Protein AF-A0A9W6GQL6-F1 (afdb_monomer_lite)

pLDDT: mean 82.44, std 15.99, range [32.12, 97.62]

Foldseek 3Di:
DEPPFPQFPFGKDKDKDKDWWDDQDFKDKDKAQADDDPVQKFFQVVVCQDQLLVCQVVVARWHWADDDPFKIFTAHPPPRDGQEIEGTDDSVPQWDWDAFPVRGTIIIMGGSVRSVVVPDDGMYMTMMMGICDDPSRCSQKDKDQDPDDDPDRQFKIKIKGKDKDLPPVPDDPSCVVCCVVDDDDQAQKDKDKYKAALLWAWPDKPDDFPDKDWDDQVSCCSSCVVRRPDTRPRMMMTMHMDGHDPHGDNMDMIITMIMHTDDDVVVVVVVVVLVVVLVVLVVVVVVVVVVCVVDVPVDPVVPPPCVVVVSVVVNCVSVVVVVVVVVVVVVCVVVVPVVVVPD

Sequence (343 aa):
MWRDLPGARDDALDVGFRIKERHAIEKLNLFVPARITFNDIEDLSGHLKNDRTLSAVFNETLEVDDFDDNVFAAVNTYNKKVAFHVISIVKTTDICFKYLDDGEGTIIQFRKSLFEKMKHVGDYYIRFRIVLAGPLKDLFVTSFSQEDKFFVSAFYTTDIIEFRLNERRSFPTSLLKSAGQMKWLDLSSVYFILIRDFKAELIRAHTDFHKMRRLENNLWSDYVSSLSKDPPAQMMLYHWRVKKTSERIDDFIALASFRTIKHSLLDYVLGIFLLGMAGNAAEAFLASLITMIADPQATDLKNVGPDWSHLIALFVCIFGATVIFFRSALKKFYWGTVNRDSH

Structure (mmCIF, N/CA/C/O backbone):
data_AF-A0A9W6GQL6-F1
#
_entry.id   AF-A0A9W6GQL6-F1
#
loop_
_atom_site.group_PDB
_atom_site.id
_atom_site.type_symbol
_atom_site.label_atom_id
_atom_site.label_alt_id
_atom_site.label_comp_id
_atom_site.label_asym_id
_atom_site.label_entity_id
_atom_site.label_seq_id
_atom_site.pdbx_PDB_ins_code
_atom_site.Cartn_x
_atom_site.Cartn_y
_atom_site.Cartn_z
_atom_site.occupancy
_atom_site.B_iso_or_equiv
_atom_site.auth_seq_id
_atom_site.auth_comp_id
_atom_site.auth_asym_id
_atom_site.auth_atom_id
_atom_site.pdbx_PDB_model_num
ATOM 1 N N . MET A 1 1 ? 1.954 -1.094 -0.074 1.00 95.00 1 MET A N 1
ATOM 2 C CA . MET A 1 1 ? 1.920 -0.937 -1.536 1.00 95.00 1 MET A CA 1
ATOM 3 C C . MET A 1 1 ? 2.613 -2.131 -2.162 1.00 95.00 1 MET A C 1
ATOM 5 O O . MET A 1 1 ? 3.740 -2.427 -1.785 1.00 95.00 1 MET A O 1
ATOM 9 N N . TRP A 1 2 ? 1.918 -2.818 -3.057 1.00 95.69 2 TRP A N 1
ATOM 10 C CA . TRP A 1 2 ? 2.428 -3.893 -3.898 1.00 95.69 2 TRP A CA 1
ATOM 11 C C . TRP A 1 2 ? 2.750 -3.311 -5.260 1.00 95.69 2 TRP A C 1
ATOM 13 O O . TRP A 1 2 ? 1.904 -2.620 -5.828 1.00 95.69 2 TRP A O 1
ATOM 23 N N . ARG A 1 3 ? 3.961 -3.570 -5.747 1.00 93.81 3 ARG A N 1
ATOM 24 C CA . ARG A 1 3 ? 4.414 -3.073 -7.034 1.00 93.81 3 ARG A CA 1
ATOM 25 C C . ARG A 1 3 ? 5.198 -4.125 -7.795 1.00 93.81 3 ARG A C 1
ATOM 27 O O . ARG A 1 3 ? 5.975 -4.854 -7.180 1.00 93.81 3 ARG A O 1
ATOM 34 N N . ASP A 1 4 ? 5.027 -4.154 -9.113 1.00 91.62 4 ASP A N 1
ATOM 35 C CA . ASP A 1 4 ? 5.767 -5.045 -10.014 1.00 91.62 4 ASP A CA 1
ATOM 36 C C . ASP A 1 4 ? 5.532 -6.535 -9.670 1.00 91.62 4 ASP A C 1
ATOM 38 O O . ASP A 1 4 ? 6.425 -7.371 -9.800 1.00 91.62 4 ASP A O 1
ATOM 42 N N . LEU A 1 5 ? 4.334 -6.874 -9.173 1.00 92.31 5 LEU A N 1
ATOM 43 C CA . LEU A 1 5 ? 3.991 -8.248 -8.808 1.00 92.31 5 LEU A CA 1
ATOM 44 C C . LEU A 1 5 ? 3.995 -9.134 -10.075 1.00 92.31 5 LEU A C 1
ATOM 46 O O . LEU A 1 5 ? 3.327 -8.779 -11.050 1.00 92.31 5 LEU A O 1
ATOM 50 N N . PRO A 1 6 ? 4.708 -10.281 -10.093 1.00 88.56 6 PRO A N 1
ATOM 51 C CA . PRO A 1 6 ? 4.760 -11.152 -11.267 1.00 88.56 6 PRO A CA 1
ATOM 52 C C . PRO A 1 6 ? 3.358 -11.549 -11.717 1.00 88.56 6 PRO A C 1
ATOM 54 O O . PRO A 1 6 ? 2.529 -11.864 -10.870 1.00 88.56 6 PRO A O 1
ATOM 57 N N . GLY A 1 7 ? 3.075 -11.490 -13.020 1.00 86.31 7 GLY A N 1
ATOM 58 C CA . GLY A 1 7 ? 1.769 -11.852 -13.589 1.00 86.31 7 GLY A CA 1
ATOM 59 C C . GLY A 1 7 ? 0.618 -10.882 -13.284 1.00 86.31 7 GLY A C 1
ATOM 60 O O . GLY A 1 7 ? -0.452 -11.012 -13.881 1.00 86.31 7 GLY A O 1
ATOM 61 N N . ALA A 1 8 ? 0.820 -9.896 -12.404 1.00 87.25 8 ALA A N 1
ATOM 62 C CA . ALA A 1 8 ? -0.179 -8.879 -12.116 1.00 87.25 8 ALA A CA 1
ATOM 63 C C . ALA A 1 8 ? -0.239 -7.850 -13.242 1.00 87.25 8 ALA A C 1
ATOM 65 O O . ALA A 1 8 ? 0.780 -7.448 -13.812 1.00 87.25 8 ALA A O 1
ATOM 66 N N . ARG A 1 9 ? -1.451 -7.386 -13.539 1.00 82.38 9 ARG A N 1
ATOM 67 C CA . ARG A 1 9 ? -1.651 -6.281 -14.481 1.00 82.38 9 ARG A CA 1
ATOM 68 C C . ARG A 1 9 ? -1.479 -4.919 -13.811 1.00 82.38 9 ARG A C 1
ATOM 70 O O . ARG A 1 9 ? -0.973 -3.990 -14.442 1.00 82.38 9 ARG A O 1
ATOM 77 N N . ASP A 1 10 ? -1.895 -4.835 -12.553 1.00 90.62 10 ASP A N 1
ATOM 78 C CA . ASP A 1 10 ? -2.072 -3.593 -11.815 1.00 90.62 10 ASP A CA 1
ATOM 79 C C . ASP A 1 10 ? -1.358 -3.661 -10.458 1.00 90.62 10 ASP A C 1
ATOM 81 O O . ASP A 1 10 ? -1.254 -4.723 -9.836 1.00 90.62 10 ASP A O 1
ATOM 85 N N . ASP A 1 11 ? -0.872 -2.507 -10.006 1.00 94.12 11 ASP A N 1
ATOM 86 C CA . ASP A 1 11 ? -0.289 -2.343 -8.676 1.00 94.12 11 ASP A CA 1
ATOM 87 C C . ASP A 1 11 ? -1.405 -2.173 -7.629 1.00 94.12 11 ASP A C 1
ATOM 89 O O . ASP A 1 11 ? -2.582 -2.015 -7.961 1.00 94.12 11 ASP A O 1
ATOM 93 N N . ALA A 1 12 ? -1.065 -2.188 -6.338 1.00 96.12 12 ALA A N 1
ATOM 94 C CA . ALA A 1 12 ? -2.075 -2.057 -5.289 1.00 96.12 12 ALA A CA 1
ATOM 95 C C . ALA A 1 12 ? -1.592 -1.323 -4.037 1.00 96.12 12 ALA A C 1
ATOM 97 O O . ALA A 1 12 ? -0.475 -1.522 -3.548 1.00 96.12 12 ALA A O 1
ATOM 98 N N . LEU A 1 13 ? -2.480 -0.535 -3.433 1.00 97.25 13 LEU A N 1
ATOM 99 C CA . LEU A 1 13 ? -2.288 0.047 -2.111 1.00 97.25 13 LEU A CA 1
ATOM 100 C C . LEU A 1 13 ? -3.198 -0.637 -1.091 1.00 97.25 13 LEU A C 1
ATOM 102 O O . LEU A 1 13 ? -4.395 -0.378 -1.039 1.00 97.25 13 LEU A O 1
ATOM 106 N N . ASP A 1 14 ? -2.608 -1.441 -0.213 1.00 97.31 14 ASP A N 1
ATOM 107 C CA . ASP A 1 14 ? -3.303 -1.895 0.989 1.00 97.31 14 ASP A CA 1
ATOM 108 C C . ASP A 1 14 ? -3.289 -0.790 2.051 1.00 97.31 14 ASP A C 1
ATOM 110 O O . ASP A 1 14 ? -2.223 -0.274 2.404 1.00 97.31 14 ASP A O 1
ATOM 114 N N . VAL A 1 15 ? -4.458 -0.476 2.602 1.00 97.44 15 VAL A N 1
ATOM 115 C CA . VAL A 1 15 ? -4.654 0.485 3.689 1.00 97.44 15 VAL A CA 1
ATOM 116 C C . VAL A 1 15 ? -5.235 -0.249 4.890 1.00 97.44 15 VAL A C 1
ATOM 118 O O . VAL A 1 15 ? -6.222 -0.975 4.776 1.00 97.44 15 VAL A O 1
ATOM 121 N N . GLY A 1 16 ? -4.612 -0.065 6.054 1.00 97.00 16 GLY A N 1
ATOM 122 C CA . GLY A 1 16 ? -5.045 -0.677 7.304 1.00 97.00 16 GLY A CA 1
ATOM 123 C C . GLY A 1 16 ? -5.178 0.347 8.423 1.00 97.00 16 GLY A C 1
ATOM 124 O O . GLY A 1 16 ? -4.250 1.117 8.667 1.00 97.00 16 GLY A O 1
ATOM 125 N N . PHE A 1 17 ? -6.298 0.318 9.139 1.00 95.31 17 PHE A N 1
ATOM 126 C CA . PHE A 1 17 ? -6.535 1.133 10.327 1.00 95.31 17 PHE A CA 1
ATOM 127 C C . PHE A 1 17 ? -6.586 0.236 11.555 1.00 95.31 17 PHE A C 1
ATOM 129 O O . PHE A 1 17 ? -7.454 -0.629 11.643 1.00 95.31 17 PHE A O 1
ATOM 136 N N . ARG A 1 18 ? -5.680 0.462 12.514 1.00 94.94 18 ARG A N 1
ATOM 137 C CA . ARG A 1 18 ? -5.790 -0.110 13.860 1.00 94.94 18 ARG A CA 1
ATOM 138 C C . ARG A 1 18 ? -6.324 0.956 14.805 1.00 94.94 18 ARG A C 1
ATOM 140 O O . ARG A 1 18 ? -5.632 1.932 15.090 1.00 94.94 18 ARG A O 1
ATOM 147 N N . ILE A 1 19 ? -7.550 0.766 15.264 1.00 93.00 19 ILE A N 1
ATOM 148 C CA . ILE A 1 19 ? -8.253 1.664 16.172 1.00 93.00 19 ILE A CA 1
ATOM 149 C C . ILE A 1 19 ? -8.050 1.126 17.583 1.00 93.00 19 ILE A C 1
ATOM 151 O O . ILE A 1 19 ? -8.431 -0.006 17.884 1.00 93.00 19 ILE A O 1
ATOM 155 N N . LYS A 1 20 ? -7.408 1.940 18.421 1.00 88.44 20 LYS A N 1
ATOM 156 C CA . LYS A 1 20 ? -7.258 1.668 19.848 1.00 88.44 20 LYS A CA 1
ATOM 157 C C . LYS A 1 20 ? -8.455 2.255 20.572 1.00 88.44 20 LYS A C 1
ATOM 159 O O . LYS A 1 20 ? -8.753 3.427 20.363 1.00 88.44 20 LYS A O 1
ATOM 164 N N . GLU A 1 21 ? -9.071 1.442 21.421 1.00 72.12 21 GLU A N 1
ATOM 165 C CA . GLU A 1 21 ? -10.215 1.803 22.264 1.00 72.12 21 GLU A CA 1
ATOM 166 C C . GLU A 1 21 ? -11.502 2.184 21.510 1.00 72.12 21 GLU A C 1
ATOM 168 O O . GLU A 1 21 ? -11.515 2.671 20.378 1.00 72.12 21 GLU A O 1
ATOM 173 N N . ARG A 1 22 ? -12.643 1.950 22.166 1.00 62.12 22 ARG A N 1
ATOM 174 C CA . ARG A 1 22 ? -13.962 2.275 21.621 1.00 62.12 22 ARG A CA 1
ATOM 175 C C . ARG A 1 22 ? -14.328 3.720 21.924 1.00 62.12 22 ARG A C 1
ATOM 177 O O . ARG A 1 22 ? -15.117 3.998 22.825 1.00 62.12 22 ARG A O 1
ATOM 184 N N . HIS A 1 23 ? -13.798 4.654 21.152 1.00 60.91 23 HIS A N 1
ATOM 185 C CA . HIS A 1 23 ? -14.512 5.916 21.004 1.00 60.91 23 HIS A CA 1
ATOM 186 C C . HIS A 1 23 ? -15.750 5.692 20.127 1.00 60.91 23 HIS A C 1
ATOM 188 O O . HIS A 1 23 ? -15.733 4.851 19.228 1.00 60.91 23 HIS A O 1
ATOM 194 N N . ALA A 1 24 ? -16.831 6.431 20.388 1.00 72.00 24 ALA A N 1
ATOM 195 C CA . ALA A 1 24 ? -18.018 6.441 19.536 1.00 72.00 24 ALA A CA 1
ATOM 196 C C . ALA A 1 24 ? -17.680 7.117 18.195 1.00 72.00 24 ALA A C 1
ATOM 198 O O . ALA A 1 24 ? -17.960 8.294 17.975 1.00 72.00 24 ALA A O 1
ATOM 199 N N . ILE A 1 25 ? -16.991 6.388 17.317 1.00 85.50 25 ILE A N 1
ATOM 200 C CA . ILE A 1 25 ? -16.662 6.843 15.971 1.00 85.50 25 ILE A CA 1
ATOM 201 C C . ILE A 1 25 ? -17.926 6.696 15.131 1.00 85.50 25 ILE A C 1
ATOM 203 O O . ILE A 1 25 ? -18.348 5.593 14.799 1.00 85.50 25 ILE A O 1
ATOM 207 N N . GLU A 1 26 ? -18.547 7.816 14.779 1.00 86.88 26 GLU A N 1
ATOM 208 C CA . GLU A 1 26 ? -19.703 7.800 13.876 1.00 86.88 26 GLU A CA 1
ATOM 209 C C . GLU A 1 26 ? -19.286 7.667 12.412 1.00 86.88 26 GLU A C 1
ATOM 211 O O . GLU A 1 26 ? -19.996 7.076 11.600 1.00 86.88 26 GLU A O 1
ATOM 216 N N . LYS A 1 27 ? -18.147 8.265 12.054 1.00 91.00 27 LYS A N 1
ATOM 217 C CA . LYS A 1 27 ? -17.617 8.263 10.694 1.00 91.00 27 LYS A CA 1
ATOM 218 C C . LYS A 1 27 ? -16.109 8.465 10.684 1.00 91.00 27 LYS A C 1
ATOM 220 O O . LYS A 1 27 ? -15.577 9.236 11.481 1.00 91.00 27 LYS A O 1
ATOM 225 N N . LEU A 1 28 ? -15.451 7.843 9.715 1.00 93.25 28 LEU A N 1
ATOM 226 C CA . LEU A 1 28 ? -14.045 8.067 9.388 1.00 93.25 28 LEU A CA 1
ATOM 227 C C . LEU A 1 28 ? -13.947 8.485 7.925 1.00 93.25 28 LEU A C 1
ATOM 229 O O . LEU A 1 28 ? -14.601 7.895 7.073 1.00 93.25 28 LEU A O 1
ATOM 233 N N . ASN A 1 29 ? -13.133 9.494 7.634 1.00 94.25 29 ASN A N 1
ATOM 234 C CA . ASN A 1 29 ? -12.941 9.995 6.279 1.00 94.25 29 ASN A CA 1
ATOM 235 C C . ASN A 1 29 ? -11.484 9.799 5.873 1.00 94.25 29 ASN A C 1
ATOM 237 O O . ASN A 1 29 ? -10.588 10.271 6.569 1.00 94.25 29 ASN A O 1
ATOM 241 N N . LEU A 1 30 ? -11.269 9.123 4.748 1.00 95.19 30 LEU A N 1
ATOM 242 C CA . LEU A 1 30 ? -9.974 9.011 4.092 1.00 95.19 30 LEU A CA 1
ATOM 243 C C . LEU A 1 30 ? -10.039 9.764 2.766 1.00 95.19 30 LEU A C 1
ATOM 245 O O . LEU A 1 30 ? -10.793 9.382 1.875 1.00 95.19 30 LEU A O 1
ATOM 249 N N . PHE A 1 31 ? -9.250 10.824 2.642 1.00 94.12 31 PHE A N 1
ATOM 250 C CA . PHE A 1 31 ? -9.077 11.519 1.374 1.00 94.12 31 PHE A CA 1
ATOM 251 C C . PHE A 1 31 ? -8.002 10.829 0.528 1.00 94.12 31 PHE A C 1
ATOM 253 O O . PHE A 1 31 ? -6.926 10.506 1.030 1.00 94.12 31 PHE A O 1
ATOM 260 N N . VAL A 1 32 ? -8.298 10.635 -0.755 1.00 94.62 32 VAL A N 1
ATOM 261 C CA . VAL A 1 32 ? -7.371 10.145 -1.777 1.00 94.62 32 VAL A CA 1
ATOM 262 C C . VAL A 1 32 ? -7.363 11.164 -2.921 1.00 94.62 32 VAL A C 1
ATOM 264 O O . VAL A 1 32 ? -8.446 11.485 -3.420 1.00 94.62 32 VAL A O 1
ATOM 267 N N . PRO A 1 33 ? -6.195 11.659 -3.374 1.00 92.62 33 PRO A N 1
ATOM 268 C CA . PRO A 1 33 ? -6.099 12.662 -4.439 1.00 92.62 33 PRO A CA 1
ATOM 269 C C . PRO A 1 33 ? -6.279 12.032 -5.832 1.00 92.62 33 PRO A C 1
ATOM 271 O O . PRO A 1 33 ? -5.487 12.239 -6.741 1.00 92.62 33 PRO A O 1
ATOM 274 N N . ALA A 1 34 ? -7.306 11.198 -5.981 1.00 92.56 34 ALA A N 1
ATOM 275 C CA . ALA A 1 34 ? -7.683 10.544 -7.221 1.00 92.56 34 ALA A CA 1
ATOM 276 C C . ALA A 1 34 ? -9.169 10.171 -7.206 1.00 92.56 34 ALA A C 1
ATOM 278 O O . ALA A 1 34 ? -9.818 10.139 -6.152 1.00 92.56 34 ALA A O 1
ATOM 279 N N . ARG A 1 35 ? -9.726 9.863 -8.379 1.00 92.56 35 ARG A N 1
ATOM 280 C CA . ARG A 1 35 ? -11.101 9.374 -8.502 1.00 92.56 35 ARG A CA 1
ATOM 281 C C . ARG A 1 35 ? -11.168 7.898 -8.095 1.00 92.56 35 ARG A C 1
ATOM 283 O O . ARG A 1 35 ? -10.631 7.059 -8.800 1.00 92.56 35 ARG A O 1
ATOM 290 N N . ILE A 1 36 ? -11.853 7.593 -6.991 1.00 94.81 36 ILE A N 1
ATOM 291 C CA . ILE A 1 36 ? -12.026 6.226 -6.474 1.00 94.81 36 ILE A CA 1
ATOM 292 C C . ILE A 1 36 ? -13.501 5.816 -6.537 1.00 94.81 36 ILE A C 1
ATOM 294 O O . ILE A 1 36 ? -14.411 6.596 -6.234 1.00 94.81 36 ILE A O 1
ATOM 298 N N . THR A 1 37 ? -13.748 4.571 -6.919 1.00 93.44 37 THR A N 1
ATOM 299 C CA . THR A 1 37 ? -15.071 3.953 -7.008 1.00 93.44 37 THR A CA 1
ATOM 300 C C . THR A 1 37 ? -15.125 2.639 -6.227 1.00 93.44 37 THR A C 1
ATOM 302 O O . THR A 1 37 ? -14.125 2.139 -5.713 1.00 93.44 37 THR A O 1
ATOM 305 N N . PHE A 1 38 ? -16.314 2.038 -6.145 1.00 92.81 38 PHE A N 1
ATOM 306 C CA . PHE A 1 38 ? -16.505 0.728 -5.511 1.00 92.81 38 PHE A CA 1
ATOM 307 C C . PHE A 1 38 ? -15.698 -0.409 -6.151 1.00 92.81 38 PHE A C 1
ATOM 309 O O . PHE A 1 38 ? -15.408 -1.396 -5.466 1.00 92.81 38 PHE A O 1
ATOM 316 N N . ASN A 1 39 ? -15.373 -0.283 -7.440 1.00 92.69 39 ASN A N 1
ATOM 317 C CA . ASN A 1 39 ? -14.623 -1.291 -8.188 1.00 92.69 39 ASN A CA 1
ATOM 318 C C . ASN A 1 39 ? -13.132 -1.261 -7.849 1.00 92.69 39 ASN A C 1
ATOM 320 O O . ASN A 1 39 ? -12.474 -2.288 -7.946 1.00 92.69 39 ASN A O 1
ATOM 324 N N . ASP A 1 40 ? -12.631 -0.112 -7.395 1.00 93.88 40 ASP A N 1
ATOM 325 C CA . ASP A 1 40 ? -11.218 0.066 -7.063 1.00 93.88 40 ASP A CA 1
ATOM 326 C C . ASP A 1 40 ? -10.899 -0.419 -5.645 1.00 93.88 40 ASP A C 1
ATOM 328 O O . ASP A 1 40 ? -9.737 -0.624 -5.317 1.00 93.88 40 ASP A O 1
ATOM 332 N N . ILE A 1 41 ? -11.914 -0.598 -4.790 1.00 95.38 41 ILE A N 1
ATOM 333 C CA . ILE A 1 41 ? -11.743 -1.045 -3.403 1.00 95.38 41 ILE A CA 1
ATOM 334 C C . ILE A 1 41 ? -11.960 -2.552 -3.294 1.00 95.38 41 ILE A C 1
ATOM 336 O O . ILE A 1 41 ? -12.914 -3.079 -3.847 1.00 95.38 41 ILE A O 1
ATOM 340 N N . GLU A 1 42 ? -11.166 -3.249 -2.497 1.00 95.75 42 GLU A N 1
ATOM 341 C CA . GLU A 1 42 ? -11.356 -4.659 -2.138 1.00 95.75 42 GLU A CA 1
ATOM 342 C C . GLU A 1 42 ? -11.245 -4.812 -0.615 1.00 95.75 42 GLU A C 1
ATOM 344 O O . GLU A 1 42 ? -10.330 -4.267 -0.001 1.00 95.75 42 GLU A O 1
ATOM 349 N N . ASP A 1 43 ? -12.185 -5.520 0.015 1.00 96.31 43 ASP A N 1
ATOM 350 C CA . ASP A 1 43 ? -12.070 -5.869 1.435 1.00 96.31 43 ASP A CA 1
ATOM 351 C C . ASP A 1 43 ? -11.057 -7.005 1.603 1.00 96.31 43 ASP A C 1
ATOM 353 O O . ASP A 1 43 ? -11.125 -8.003 0.890 1.00 96.31 43 ASP A O 1
ATOM 357 N N . LEU A 1 44 ? -10.128 -6.863 2.549 1.00 96.75 44 LEU A N 1
ATOM 358 C CA . LEU A 1 44 ? -9.076 -7.858 2.768 1.00 96.75 44 LEU A CA 1
ATOM 359 C C . LEU A 1 44 ? -9.297 -8.713 4.019 1.00 96.75 44 LEU A C 1
ATOM 361 O O . LEU A 1 44 ? -8.442 -9.537 4.344 1.00 96.75 44 LEU A O 1
ATOM 365 N N . SER A 1 45 ? -10.419 -8.553 4.727 1.00 95.38 45 SER A N 1
ATOM 366 C CA . SER A 1 45 ? -10.687 -9.314 5.952 1.00 95.38 45 SER A CA 1
ATOM 367 C C . SER A 1 45 ? -10.760 -10.821 5.686 1.00 95.38 45 SER A C 1
ATOM 369 O O . SER A 1 45 ? -10.229 -11.601 6.473 1.00 95.38 45 SER A O 1
ATOM 371 N N . GLY A 1 46 ? -11.307 -11.230 4.534 1.00 93.75 46 GLY A N 1
ATOM 372 C CA . GLY A 1 46 ? -11.365 -12.633 4.116 1.00 93.75 46 GLY A CA 1
ATOM 373 C C . GLY A 1 46 ? -9.985 -13.273 3.944 1.00 93.75 46 GLY A C 1
ATOM 374 O O . GLY A 1 46 ? -9.776 -14.398 4.386 1.00 93.75 46 GLY A O 1
ATOM 375 N N . HIS A 1 47 ? -9.005 -12.540 3.402 1.00 93.50 47 HIS A N 1
ATOM 376 C CA . HIS A 1 47 ? -7.621 -13.026 3.303 1.00 93.50 47 HIS A CA 1
ATOM 377 C C . HIS A 1 47 ? -6.942 -13.151 4.675 1.00 93.50 47 HIS A C 1
ATOM 379 O O . HIS A 1 47 ? -5.996 -13.917 4.832 1.00 93.50 47 HIS A O 1
ATOM 385 N N . LEU A 1 48 ? -7.412 -12.397 5.673 1.00 94.69 48 LEU A N 1
ATOM 386 C CA . LEU A 1 48 ? -6.903 -12.445 7.042 1.00 94.69 48 LEU A CA 1
ATOM 387 C C . LEU A 1 48 ? -7.574 -13.533 7.899 1.00 94.69 48 LEU A C 1
ATOM 389 O O . LEU A 1 48 ? -7.078 -13.794 8.990 1.00 94.69 48 LEU A O 1
ATOM 393 N N . LYS A 1 49 ? -8.626 -14.214 7.413 1.00 93.31 49 LYS A N 1
ATOM 394 C CA . LYS A 1 49 ? -9.232 -15.400 8.061 1.00 93.31 49 LYS A CA 1
ATOM 395 C C . LYS A 1 49 ? -8.392 -16.682 7.916 1.00 93.31 49 LYS A C 1
ATOM 397 O O . LYS A 1 49 ? -8.888 -17.792 8.065 1.00 93.31 49 LYS A O 1
ATOM 402 N N . ASN A 1 50 ? -7.110 -16.539 7.606 1.00 91.81 50 ASN A N 1
ATOM 403 C CA . ASN A 1 50 ? -6.152 -17.627 7.525 1.00 91.81 50 ASN A CA 1
ATOM 404 C C . ASN A 1 50 ? -4.991 -17.319 8.476 1.00 91.81 50 ASN A C 1
ATOM 406 O O . ASN A 1 50 ? -4.299 -16.318 8.283 1.00 91.81 50 ASN A O 1
ATOM 410 N N . ASP A 1 51 ? -4.753 -18.185 9.464 1.00 93.69 51 ASP A N 1
ATOM 411 C CA . ASP A 1 51 ? -3.726 -18.011 10.505 1.00 93.69 51 ASP A CA 1
ATOM 412 C C . ASP A 1 51 ? -2.344 -17.686 9.937 1.00 93.69 51 ASP A C 1
ATOM 414 O O . ASP A 1 51 ? -1.622 -16.825 10.446 1.00 93.69 51 ASP A O 1
ATOM 418 N N . ARG A 1 52 ? -1.976 -18.352 8.837 1.00 92.19 52 ARG A N 1
ATOM 419 C CA . ARG A 1 52 ? -0.681 -18.179 8.180 1.00 92.19 52 ARG A CA 1
ATOM 420 C C . ARG A 1 52 ? -0.553 -16.780 7.591 1.00 92.19 52 ARG A C 1
ATOM 422 O O . ARG A 1 52 ? 0.469 -16.123 7.791 1.00 92.19 52 ARG A O 1
ATOM 429 N N . THR A 1 53 ? -1.575 -16.325 6.874 1.00 92.62 53 THR A N 1
ATOM 430 C CA . THR A 1 53 ? -1.602 -14.991 6.266 1.00 92.62 53 THR A CA 1
ATOM 431 C C . THR A 1 53 ? -1.709 -13.899 7.323 1.00 92.62 53 THR A C 1
ATOM 433 O O . THR A 1 53 ? -0.965 -12.920 7.262 1.00 92.62 53 THR A O 1
ATOM 436 N N . LEU A 1 54 ? -2.568 -14.084 8.326 1.00 94.94 54 LEU A N 1
ATOM 437 C CA . LEU A 1 54 ? -2.704 -13.189 9.470 1.00 94.94 54 LEU A CA 1
ATOM 438 C C . LEU A 1 54 ? -1.352 -13.005 10.168 1.00 94.94 54 LEU A C 1
ATOM 440 O O . LEU A 1 54 ? -0.860 -11.882 10.302 1.00 94.94 54 LEU A O 1
ATOM 444 N N . SER A 1 55 ? -0.700 -14.112 10.516 1.00 93.81 55 SER A N 1
ATOM 445 C CA . SER A 1 55 ? 0.608 -14.098 11.165 1.00 93.81 55 SER A CA 1
ATOM 446 C C . SER A 1 55 ? 1.679 -13.416 10.308 1.00 93.81 55 SER A C 1
ATOM 448 O O . SER A 1 55 ? 2.481 -12.628 10.812 1.00 93.81 55 SER A O 1
ATOM 450 N N . ALA A 1 56 ? 1.675 -13.651 8.992 1.00 91.31 56 ALA A N 1
ATOM 451 C CA . ALA A 1 56 ? 2.620 -13.029 8.065 1.00 91.31 56 ALA A CA 1
ATOM 452 C C . ALA A 1 56 ? 2.417 -11.509 7.931 1.00 91.31 56 ALA A C 1
ATOM 454 O O . ALA A 1 56 ? 3.398 -10.759 7.914 1.00 91.31 56 ALA A O 1
ATOM 455 N N . VAL A 1 57 ? 1.162 -11.046 7.867 1.00 92.81 57 VAL A N 1
ATOM 456 C CA . VAL A 1 57 ? 0.810 -9.621 7.735 1.00 92.81 57 VAL A CA 1
ATOM 457 C C . VAL A 1 57 ? 1.220 -8.829 8.972 1.00 92.81 57 VAL A C 1
ATOM 459 O O . VAL A 1 57 ? 1.748 -7.722 8.839 1.00 92.81 57 VAL A O 1
ATOM 462 N N . PHE A 1 58 ? 1.011 -9.389 10.163 1.00 92.75 58 PHE A N 1
ATOM 463 C CA . PHE A 1 58 ? 1.332 -8.720 11.425 1.00 92.75 58 PHE A CA 1
ATOM 464 C C . PHE A 1 58 ? 2.731 -9.037 11.957 1.00 92.75 58 PHE A C 1
ATOM 466 O O . PHE A 1 58 ? 3.197 -8.348 12.862 1.00 92.75 58 PHE A O 1
ATOM 473 N N . ASN A 1 59 ? 3.434 -10.007 11.361 1.00 90.50 59 ASN A N 1
ATOM 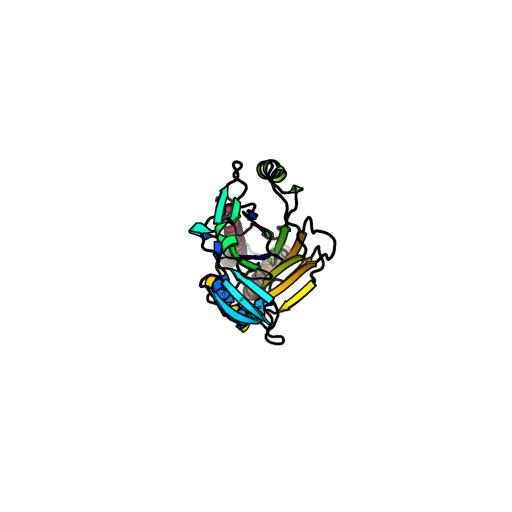474 C CA . ASN A 1 59 ? 4.732 -10.497 11.830 1.00 90.50 59 ASN A CA 1
ATOM 475 C C . ASN A 1 59 ? 4.675 -10.920 13.316 1.00 90.50 59 ASN A C 1
ATOM 477 O O . ASN A 1 59 ? 5.573 -10.618 14.105 1.00 90.50 59 ASN A O 1
ATOM 481 N N . GLU A 1 60 ? 3.594 -11.604 13.684 1.00 91.62 60 GLU A N 1
ATOM 482 C CA . GLU A 1 60 ? 3.297 -12.134 15.017 1.00 91.62 60 GLU A CA 1
ATOM 483 C C . GLU A 1 60 ? 2.673 -13.527 14.859 1.00 91.62 60 GLU A C 1
ATOM 485 O O . GLU A 1 60 ? 2.067 -13.803 13.832 1.00 91.62 60 GLU A O 1
ATOM 490 N N . THR A 1 61 ? 2.803 -14.407 15.852 1.00 94.12 61 THR A N 1
ATOM 491 C CA . THR A 1 61 ? 2.143 -15.725 15.823 1.00 94.12 61 THR A CA 1
ATOM 492 C C . THR A 1 61 ? 0.698 -15.572 16.296 1.00 94.12 61 THR A C 1
ATOM 494 O O . THR A 1 61 ? 0.453 -15.405 17.498 1.00 94.12 61 THR A O 1
ATOM 497 N N . LEU A 1 62 ? -0.236 -15.575 15.344 1.00 96.31 62 LEU A N 1
ATOM 498 C CA . LEU A 1 62 ? -1.656 -15.309 15.552 1.00 96.31 62 LEU A CA 1
ATOM 499 C C . LEU A 1 62 ? -2.522 -16.447 14.995 1.00 96.31 62 LEU A C 1
ATOM 501 O O . LEU A 1 62 ? -2.254 -16.967 13.913 1.00 96.31 62 LEU A O 1
ATOM 505 N N . GLU A 1 63 ? -3.591 -16.757 15.717 1.00 96.56 63 GLU A N 1
ATOM 506 C CA . GLU A 1 63 ? -4.662 -17.679 15.332 1.00 96.56 63 GLU A CA 1
ATOM 507 C C . GLU A 1 63 ? -5.973 -16.901 15.169 1.00 96.56 63 GLU A C 1
ATOM 509 O O . GLU A 1 63 ? -6.220 -15.919 15.881 1.00 96.56 63 GLU A O 1
ATOM 514 N N . VAL A 1 64 ? -6.799 -17.328 14.221 1.00 95.69 64 VAL A N 1
ATOM 515 C CA . VAL A 1 64 ? -8.147 -16.813 13.999 1.00 95.69 64 VAL A CA 1
ATOM 516 C C . VAL A 1 64 ? -9.105 -17.475 14.983 1.00 95.69 64 VAL A C 1
ATOM 518 O O . VAL A 1 64 ? -9.173 -18.697 15.080 1.00 95.69 64 VAL A O 1
ATOM 521 N N . ASP A 1 65 ? -9.871 -16.649 15.684 1.00 94.44 65 ASP A N 1
ATOM 522 C CA . ASP A 1 65 ? -10.987 -17.074 16.525 1.00 94.44 65 ASP A CA 1
ATOM 523 C C . ASP A 1 65 ? -12.254 -16.371 16.023 1.00 94.44 65 ASP A C 1
ATOM 525 O O . ASP A 1 65 ? -12.348 -15.141 16.070 1.00 94.44 65 ASP A O 1
ATOM 529 N N . ASP A 1 66 ? -13.188 -17.121 15.436 1.00 85.31 66 ASP A N 1
ATOM 530 C CA . ASP A 1 66 ? -14.406 -16.562 14.841 1.00 85.31 66 ASP A CA 1
ATOM 531 C C . ASP A 1 66 ? -15.419 -16.188 15.939 1.00 85.31 66 ASP A C 1
ATOM 533 O O . ASP A 1 66 ? -15.787 -17.011 16.774 1.00 85.31 66 ASP A O 1
ATOM 537 N N . PHE A 1 67 ? -15.904 -14.940 15.910 1.00 76.06 67 PHE A N 1
ATOM 538 C CA . PHE A 1 67 ? -16.934 -14.443 16.833 1.00 76.06 67 PHE A CA 1
ATOM 539 C C . PHE A 1 67 ? -18.288 -14.336 16.131 1.00 76.06 67 PHE A C 1
ATOM 541 O O . PHE A 1 67 ? -19.248 -14.988 16.527 1.00 76.06 67 PHE A O 1
ATOM 548 N N . ASP A 1 68 ? -18.332 -13.517 15.077 1.00 81.81 68 ASP A N 1
ATOM 549 C CA . ASP A 1 68 ? -19.517 -13.185 14.288 1.00 81.81 68 ASP A CA 1
ATOM 550 C C . ASP A 1 68 ? -19.163 -13.231 12.787 1.00 81.81 68 ASP A C 1
ATOM 552 O O . ASP A 1 68 ? -18.000 -13.103 12.401 1.00 81.81 68 ASP A O 1
ATOM 556 N N . ASP A 1 69 ? -20.165 -13.288 11.904 1.00 81.94 69 ASP A N 1
ATOM 557 C CA . ASP A 1 69 ? -19.957 -13.342 10.442 1.00 81.94 69 ASP A CA 1
ATOM 558 C C . ASP A 1 69 ? -19.024 -12.240 9.901 1.00 81.94 69 ASP A C 1
ATOM 560 O O . ASP A 1 69 ? -18.275 -12.450 8.947 1.00 81.94 69 ASP A O 1
ATOM 564 N N . ASN A 1 70 ? -19.053 -11.057 10.524 1.00 89.88 70 ASN A N 1
ATOM 565 C CA . ASN A 1 70 ? -18.313 -9.874 10.082 1.00 89.88 70 ASN A CA 1
ATOM 566 C C . ASN A 1 70 ? -17.128 -9.496 10.986 1.00 89.88 70 ASN A C 1
ATOM 568 O O . ASN A 1 70 ? -16.484 -8.471 10.738 1.00 89.88 70 ASN A O 1
ATOM 572 N N . VAL A 1 71 ? -16.866 -10.267 12.047 1.00 94.12 71 VAL A N 1
ATOM 573 C CA . VAL A 1 71 ? -15.817 -9.973 13.030 1.00 94.12 71 VAL A CA 1
ATOM 574 C C . VAL A 1 71 ? -15.170 -11.263 13.521 1.00 94.12 71 VAL A C 1
ATOM 576 O O . VAL A 1 71 ? -15.847 -12.158 14.015 1.00 94.12 71 VAL A O 1
ATOM 579 N N . PHE A 1 72 ? -13.844 -11.322 13.470 1.00 95.62 72 PHE A N 1
ATOM 580 C CA . PHE A 1 72 ? -13.067 -12.388 14.106 1.00 95.62 72 PHE A CA 1
ATOM 581 C C . PHE A 1 72 ? -11.949 -11.785 14.956 1.00 95.62 72 PHE A C 1
ATOM 583 O O . PHE A 1 72 ? -11.499 -10.664 14.695 1.00 95.62 72 PHE A O 1
ATOM 590 N N . ALA A 1 73 ? -11.497 -12.491 15.987 1.00 95.50 73 ALA A N 1
ATOM 591 C CA . ALA A 1 73 ? -10.338 -12.080 16.762 1.00 95.50 73 ALA A CA 1
ATOM 592 C C . ALA A 1 73 ? -9.055 -12.680 16.196 1.00 95.50 73 ALA A C 1
ATOM 594 O O . ALA A 1 73 ? -9.007 -13.828 15.764 1.00 95.50 73 ALA A O 1
ATOM 595 N N . ALA A 1 74 ? -7.993 -11.886 16.264 1.00 96.56 74 ALA A N 1
ATOM 596 C CA . ALA A 1 74 ? -6.629 -12.360 16.163 1.00 96.56 74 ALA A CA 1
ATOM 597 C C . ALA A 1 74 ? -6.129 -12.664 17.580 1.00 96.56 74 ALA A C 1
ATOM 599 O O . ALA A 1 74 ? -5.947 -11.749 18.392 1.00 96.56 74 ALA A O 1
ATOM 600 N N . VAL A 1 75 ? -5.918 -13.939 17.891 1.00 96.44 75 VAL A N 1
ATOM 601 C CA . VAL A 1 75 ? -5.486 -14.411 19.210 1.00 96.44 75 VAL A CA 1
ATOM 602 C C . VAL A 1 75 ? -4.008 -14.759 19.161 1.00 96.44 75 VAL A C 1
ATOM 604 O O . VAL A 1 75 ? -3.548 -15.461 18.269 1.00 96.44 75 VAL A O 1
ATOM 607 N N . ASN A 1 76 ? -3.236 -14.279 20.132 1.00 95.75 76 ASN A N 1
ATOM 608 C CA . ASN A 1 76 ? -1.826 -14.631 20.221 1.00 95.75 76 ASN A CA 1
ATOM 609 C C . ASN A 1 76 ? -1.669 -16.080 20.703 1.00 95.75 76 ASN A C 1
ATOM 611 O O . ASN A 1 76 ? -2.115 -16.429 21.799 1.00 95.75 76 ASN A O 1
ATOM 615 N N . THR A 1 77 ? -0.984 -16.913 19.918 1.00 93.06 77 THR A N 1
ATOM 616 C CA . THR A 1 77 ? -0.833 -18.346 20.211 1.00 93.06 77 THR A CA 1
ATOM 617 C C . THR A 1 77 ? -0.134 -18.619 21.545 1.00 93.06 77 THR A C 1
ATOM 619 O O . THR A 1 77 ? -0.464 -19.599 22.211 1.00 93.06 77 THR A O 1
ATOM 622 N N . TYR A 1 78 ? 0.805 -17.764 21.966 1.00 91.06 78 TYR A N 1
ATOM 623 C CA . TYR A 1 78 ? 1.626 -18.004 23.157 1.00 91.06 78 TYR A CA 1
ATOM 624 C C . TYR A 1 78 ? 0.886 -17.719 24.460 1.00 91.06 78 TYR A C 1
ATOM 626 O O . TYR A 1 78 ? 0.975 -18.501 25.402 1.00 91.06 78 TYR A O 1
ATOM 634 N N . ASN A 1 79 ? 0.186 -16.586 24.541 1.00 92.81 79 ASN A N 1
ATOM 635 C CA . ASN A 1 79 ? -0.479 -16.154 25.775 1.00 92.81 79 ASN A CA 1
ATOM 636 C C . ASN A 1 79 ? -2.004 -16.337 25.745 1.00 92.81 79 ASN A C 1
ATOM 638 O O . ASN A 1 79 ? -2.657 -16.048 26.747 1.00 92.81 79 ASN A O 1
ATOM 642 N N . LYS A 1 80 ? -2.554 -16.792 24.609 1.00 92.94 80 LYS A N 1
ATOM 643 C CA . LYS A 1 80 ? -3.984 -17.015 24.361 1.00 92.94 80 LYS A CA 1
ATOM 644 C C . LYS A 1 80 ? -4.862 -15.789 24.642 1.00 92.94 80 LYS A C 1
ATOM 646 O O . LYS A 1 80 ? -6.044 -15.918 24.944 1.00 92.94 80 LYS A O 1
ATOM 651 N N . LYS A 1 81 ? -4.294 -14.582 24.533 1.00 93.50 81 LYS A N 1
ATOM 652 C CA . LYS A 1 81 ? -5.026 -13.315 24.636 1.00 93.50 81 LYS A CA 1
ATOM 653 C C . LYS A 1 81 ? -5.374 -12.786 23.253 1.00 93.50 81 LYS A C 1
ATOM 655 O O . LYS A 1 81 ? -4.562 -12.853 22.329 1.00 93.50 81 LYS A O 1
ATOM 660 N N . VAL A 1 82 ? -6.559 -12.189 23.149 1.00 93.62 82 VAL A N 1
ATOM 661 C CA . VAL A 1 82 ? -6.974 -11.423 21.971 1.00 93.62 82 VAL A CA 1
ATOM 662 C C . VAL A 1 82 ? -6.027 -10.238 21.790 1.00 93.62 82 VAL A C 1
ATOM 664 O O . VAL A 1 82 ? -5.903 -9.389 22.674 1.00 93.62 82 VAL A O 1
ATOM 667 N N . ALA A 1 83 ? -5.350 -10.186 20.645 1.00 94.44 83 ALA A N 1
ATOM 668 C CA . ALA A 1 83 ? -4.487 -9.076 20.271 1.00 94.44 83 ALA A CA 1
ATOM 669 C C . ALA A 1 83 ? -5.309 -7.901 19.720 1.00 94.44 83 ALA A C 1
ATOM 671 O O . ALA A 1 83 ? -5.030 -6.746 20.047 1.00 94.44 83 ALA A O 1
ATOM 672 N N . PHE A 1 84 ? -6.293 -8.197 18.867 1.00 95.44 84 PHE A N 1
ATOM 673 C CA . PHE A 1 84 ? -7.247 -7.257 18.269 1.00 95.44 84 PHE A CA 1
ATOM 674 C C . PHE A 1 84 ? -8.355 -8.034 17.539 1.00 95.44 84 PHE A C 1
ATOM 676 O O . PHE A 1 84 ? -8.225 -9.232 17.297 1.00 95.44 84 PHE A O 1
ATOM 683 N N . HIS A 1 85 ? -9.420 -7.341 17.145 1.00 95.44 85 HIS A N 1
ATOM 684 C CA . HIS A 1 85 ? -10.491 -7.883 16.307 1.00 95.44 85 HIS A CA 1
ATOM 685 C C . HIS A 1 85 ? -10.379 -7.335 14.886 1.00 95.44 85 HIS A C 1
ATOM 687 O O . HIS A 1 85 ? -10.135 -6.144 14.706 1.00 95.44 85 HIS A O 1
ATOM 693 N N . VAL A 1 86 ? -10.583 -8.168 13.875 1.00 96.56 86 VAL A N 1
ATOM 694 C CA . VAL A 1 86 ? -10.623 -7.769 12.465 1.00 96.56 86 VAL A CA 1
ATOM 695 C C . VAL A 1 86 ? -12.076 -7.634 12.025 1.00 96.56 86 VAL A C 1
ATOM 697 O O . VAL A 1 86 ? -12.887 -8.514 12.300 1.00 96.56 86 VAL A O 1
ATOM 700 N N . ILE A 1 87 ? -12.404 -6.535 11.345 1.00 95.56 87 ILE A N 1
ATOM 701 C CA . ILE A 1 87 ? -13.752 -6.244 10.840 1.00 95.56 87 ILE A CA 1
ATOM 702 C C . ILE A 1 87 ? -13.775 -6.338 9.315 1.00 95.56 87 ILE A C 1
ATOM 704 O O . ILE A 1 87 ? -12.920 -5.750 8.648 1.00 95.56 87 ILE A O 1
ATOM 708 N N . SER A 1 88 ? -14.797 -7.006 8.777 1.00 96.00 88 SER A N 1
ATOM 709 C CA . SER A 1 88 ? -15.106 -7.004 7.347 1.00 96.00 88 SER A CA 1
ATOM 710 C C . SER A 1 88 ? -15.861 -5.742 6.920 1.00 96.00 88 SER A C 1
ATOM 712 O O . SER A 1 88 ? -16.750 -5.241 7.623 1.00 96.00 88 SER A O 1
ATOM 714 N N . ILE A 1 89 ? -15.538 -5.232 5.734 1.00 96.06 89 ILE A N 1
ATOM 715 C CA . ILE A 1 89 ? -16.215 -4.090 5.120 1.00 96.06 89 ILE A CA 1
ATOM 716 C C . ILE A 1 89 ? -17.295 -4.589 4.162 1.00 96.06 89 ILE A C 1
ATOM 718 O O . ILE A 1 89 ? -17.016 -5.198 3.129 1.00 96.06 89 ILE A O 1
ATOM 722 N N . VAL A 1 90 ? -18.544 -4.231 4.444 1.00 95.06 90 VAL A N 1
ATOM 723 C CA . VAL A 1 90 ? -19.663 -4.426 3.521 1.00 95.06 90 VAL A CA 1
ATOM 724 C C . VAL A 1 90 ? -19.801 -3.166 2.678 1.00 95.06 90 VAL A C 1
ATOM 726 O O . VAL A 1 90 ? -20.355 -2.162 3.124 1.00 95.06 90 VAL A O 1
ATOM 729 N N . LYS A 1 91 ? -19.281 -3.206 1.445 1.00 90.88 91 LYS A N 1
ATOM 730 C CA . LYS A 1 91 ? -19.163 -2.027 0.569 1.00 90.88 91 LYS A CA 1
ATOM 731 C C . LYS A 1 91 ? -20.449 -1.187 0.495 1.00 90.88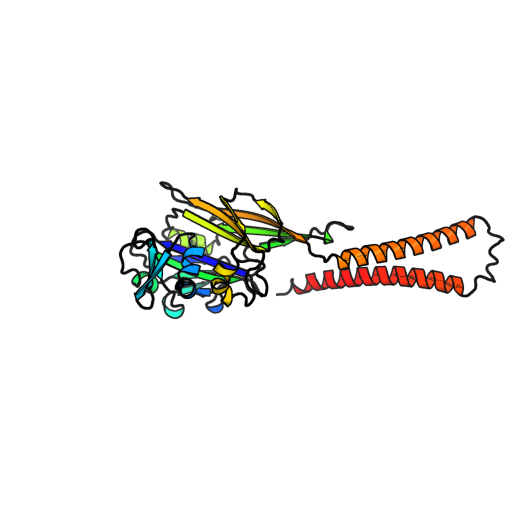 91 LYS A C 1
ATOM 733 O O . LYS A 1 91 ? -20.404 0.027 0.635 1.00 90.88 91 LYS A O 1
ATOM 738 N N . THR A 1 92 ? -21.603 -1.816 0.305 1.00 89.12 92 THR A N 1
ATOM 739 C CA . THR A 1 92 ? -22.878 -1.115 0.075 1.00 89.12 92 THR A CA 1
ATOM 740 C C . THR A 1 92 ? -23.387 -0.329 1.286 1.00 89.12 92 THR A C 1
ATOM 742 O O . THR A 1 92 ? -24.038 0.703 1.114 1.00 89.12 92 THR A O 1
ATOM 745 N N . THR A 1 93 ? -23.095 -0.787 2.504 1.00 93.75 93 THR A N 1
ATOM 746 C CA . THR A 1 93 ? -23.592 -0.170 3.742 1.00 93.75 93 THR A CA 1
ATOM 747 C C . THR A 1 93 ? -22.529 0.672 4.428 1.00 93.75 93 THR A C 1
ATOM 749 O O . THR A 1 93 ? -22.825 1.779 4.879 1.00 93.75 93 THR A O 1
ATOM 752 N N . ASP A 1 94 ? -21.291 0.182 4.456 1.00 96.00 94 ASP A N 1
ATOM 753 C CA . ASP A 1 94 ? -20.236 0.664 5.346 1.00 96.00 94 ASP A CA 1
ATOM 754 C C . ASP A 1 94 ? -19.415 1.803 4.769 1.00 96.00 94 ASP A C 1
ATOM 756 O O . ASP A 1 94 ? -18.818 2.558 5.534 1.00 96.00 94 ASP A O 1
ATOM 760 N N . ILE A 1 95 ? -19.389 1.960 3.446 1.00 96.62 95 ILE A N 1
ATOM 761 C CA . ILE A 1 95 ? -18.619 3.014 2.787 1.00 96.62 95 ILE A CA 1
ATOM 762 C C . ILE A 1 95 ? -19.491 3.827 1.836 1.00 96.62 95 ILE A C 1
ATOM 764 O O . ILE A 1 95 ? -20.460 3.349 1.247 1.00 96.62 95 ILE A O 1
ATOM 768 N N . CYS A 1 96 ? -19.129 5.089 1.662 1.00 96.12 96 CYS A N 1
ATOM 769 C CA . CYS A 1 96 ? -19.604 5.896 0.551 1.00 96.12 96 CYS A CA 1
ATOM 770 C C . CYS A 1 96 ? -18.532 6.853 0.066 1.00 96.12 96 CYS A C 1
ATOM 772 O O . CYS A 1 96 ? -17.634 7.228 0.817 1.00 96.12 96 CYS A O 1
ATOM 774 N N . PHE A 1 97 ? -18.676 7.292 -1.177 1.00 95.44 97 PHE A N 1
ATOM 775 C CA . PHE A 1 97 ? -17.734 8.194 -1.817 1.00 95.44 97 PHE A CA 1
ATOM 776 C C . PHE A 1 97 ? -18.325 9.591 -1.905 1.00 95.44 97 PHE A C 1
ATOM 778 O O . PHE A 1 97 ? -19.474 9.765 -2.315 1.00 95.44 97 PHE A O 1
ATOM 785 N N . LYS A 1 98 ? -17.530 10.585 -1.519 1.00 93.56 98 LYS A N 1
ATOM 786 C CA . LYS A 1 98 ? -17.796 11.994 -1.800 1.00 93.56 98 LYS A CA 1
ATOM 787 C C . LYS A 1 98 ? -16.700 12.500 -2.716 1.00 93.56 98 LYS A C 1
ATOM 789 O O . LYS A 1 98 ? -15.522 12.385 -2.389 1.00 93.56 98 LYS A O 1
ATOM 794 N N . TYR A 1 99 ? -17.102 13.034 -3.853 1.00 92.56 99 TYR A N 1
ATOM 795 C CA . TYR A 1 99 ? -16.190 13.590 -4.838 1.00 92.56 99 TYR A CA 1
ATOM 796 C C . TYR A 1 99 ? -16.064 15.085 -4.603 1.00 92.56 99 TYR A C 1
ATOM 798 O O . TYR A 1 99 ? -17.066 15.730 -4.298 1.00 92.56 99 TYR A O 1
ATOM 806 N N . LEU A 1 100 ? -14.845 15.610 -4.679 1.00 88.00 100 LEU A N 1
ATOM 807 C CA . LEU A 1 100 ? -14.621 17.042 -4.528 1.00 88.00 100 LEU A CA 1
ATOM 808 C C . LEU A 1 100 ? -15.075 17.764 -5.806 1.00 88.00 100 LEU A C 1
ATOM 810 O O . LEU A 1 100 ? -14.913 17.243 -6.911 1.00 88.00 100 LEU A O 1
ATOM 814 N N . ASP A 1 101 ? -15.656 18.954 -5.642 1.00 75.88 101 ASP A N 1
ATOM 815 C CA . ASP A 1 101 ? -16.250 19.737 -6.739 1.00 75.88 101 ASP A CA 1
ATOM 816 C C . ASP A 1 101 ? -15.209 20.245 -7.750 1.00 75.88 101 ASP A C 1
ATOM 818 O O . ASP A 1 101 ? -15.532 20.492 -8.908 1.00 75.88 101 ASP A O 1
ATOM 822 N N . ASP A 1 102 ? -13.953 20.381 -7.317 1.00 73.75 102 ASP A N 1
ATOM 823 C CA . ASP A 1 102 ? -12.807 20.730 -8.164 1.00 73.75 102 ASP A CA 1
ATOM 824 C C . ASP A 1 102 ? -12.316 19.550 -9.025 1.00 73.75 102 ASP A C 1
ATOM 826 O O . ASP A 1 102 ? -11.435 19.723 -9.861 1.00 73.75 102 ASP A O 1
ATOM 830 N N . GLY A 1 103 ? -12.904 18.360 -8.858 1.00 65.38 103 GLY A N 1
ATOM 831 C CA . GLY A 1 103 ? -12.541 17.145 -9.584 1.00 65.38 103 GLY A CA 1
ATOM 832 C C . GLY A 1 103 ? -11.291 16.442 -9.047 1.00 65.38 103 GLY A C 1
ATOM 833 O O . GLY A 1 103 ? -11.021 15.308 -9.450 1.00 65.38 103 GLY A O 1
ATOM 834 N N . GLU A 1 104 ? -10.569 17.038 -8.095 1.00 76.06 104 GLU A N 1
ATOM 835 C CA . GLU A 1 104 ? -9.270 16.555 -7.619 1.00 76.06 104 GLU A CA 1
ATOM 836 C C . GLU A 1 104 ? -9.394 15.720 -6.340 1.00 76.06 104 GLU A C 1
ATOM 838 O O . GLU A 1 104 ? -8.865 16.031 -5.271 1.00 76.06 104 GLU A O 1
ATOM 843 N N . GLY A 1 105 ? -10.096 14.595 -6.461 1.00 90.75 105 GLY A N 1
ATOM 844 C CA . GLY A 1 105 ? -10.002 13.510 -5.491 1.00 90.75 105 GLY A CA 1
ATOM 845 C C . GLY A 1 105 ? -11.322 13.016 -4.920 1.00 90.75 105 GLY A C 1
ATOM 846 O O . GLY A 1 105 ? -12.425 13.417 -5.302 1.00 90.75 105 GLY A O 1
ATOM 847 N N . THR A 1 106 ? -11.189 12.074 -3.992 1.00 94.62 106 THR A N 1
ATOM 848 C CA . THR A 1 106 ? -12.300 11.328 -3.407 1.00 94.62 106 THR A CA 1
ATOM 849 C C . THR A 1 106 ? -12.120 11.203 -1.904 1.00 94.62 106 THR A C 1
ATOM 851 O O . THR A 1 106 ? -11.067 10.790 -1.423 1.00 94.62 106 THR A O 1
ATOM 854 N N . ILE A 1 107 ? -13.175 11.495 -1.148 1.00 94.81 107 ILE A N 1
ATOM 855 C CA . ILE A 1 107 ? -13.283 11.132 0.263 1.00 94.81 107 ILE A CA 1
ATOM 856 C C . ILE A 1 107 ? -14.022 9.798 0.350 1.00 94.81 107 ILE A C 1
ATOM 858 O O . ILE A 1 107 ? -15.219 9.711 0.060 1.00 94.81 107 ILE A O 1
ATOM 862 N N . ILE A 1 108 ? -13.307 8.767 0.786 1.00 96.56 108 ILE A N 1
ATOM 863 C CA . ILE A 1 108 ? -13.868 7.482 1.192 1.00 96.56 108 ILE A CA 1
ATOM 864 C C . ILE A 1 108 ? -14.355 7.654 2.631 1.00 96.56 108 ILE A C 1
ATOM 866 O O . ILE A 1 108 ? -13.559 7.767 3.566 1.00 96.56 108 ILE A O 1
ATOM 870 N N . GLN A 1 109 ? -15.671 7.727 2.811 1.00 95.88 109 GLN A N 1
ATOM 871 C CA . GLN A 1 109 ? -16.293 7.870 4.120 1.00 95.88 109 GLN A CA 1
ATOM 872 C C . GLN A 1 109 ? -16.758 6.504 4.622 1.00 95.88 109 GLN A C 1
ATOM 874 O O . GLN A 1 109 ? -17.723 5.946 4.101 1.00 95.88 109 GLN A O 1
ATOM 879 N N . PHE A 1 110 ? -16.125 6.015 5.683 1.00 96.06 110 PHE A N 1
ATOM 880 C CA . PHE A 1 110 ? -16.595 4.878 6.463 1.00 96.06 110 PHE A CA 1
ATOM 881 C C . PHE A 1 110 ? -17.702 5.348 7.407 1.00 96.06 110 PHE A C 1
ATOM 883 O O . PHE A 1 110 ? -17.541 6.336 8.130 1.00 96.06 110 PHE A O 1
ATOM 890 N N . ARG A 1 111 ? -18.848 4.676 7.356 1.00 95.25 111 ARG A N 1
ATOM 891 C CA . ARG A 1 111 ? -20.093 5.048 8.032 1.00 95.25 111 ARG A CA 1
ATOM 892 C C . ARG A 1 111 ? -20.233 4.349 9.380 1.00 95.25 111 ARG A C 1
ATOM 894 O O . ARG A 1 111 ? -19.541 3.378 9.672 1.00 95.25 111 ARG A O 1
ATOM 901 N N . LYS A 1 112 ? -21.205 4.816 10.164 1.00 93.88 112 LYS A N 1
ATOM 902 C CA . LYS A 1 112 ? -21.537 4.291 11.492 1.00 93.88 112 LYS A CA 1
ATOM 903 C C . LYS A 1 112 ? -21.765 2.775 11.506 1.00 93.88 112 LYS A C 1
ATOM 905 O O . LYS A 1 112 ? -21.322 2.125 12.443 1.00 93.88 112 LYS A O 1
ATOM 910 N N . SER A 1 113 ? -22.365 2.211 10.453 1.00 94.19 113 SER A N 1
ATOM 911 C CA . SER A 1 113 ? -22.622 0.766 10.342 1.00 94.19 113 SER A CA 1
ATOM 912 C C . SER A 1 113 ? -21.358 -0.092 10.451 1.00 94.19 113 SER A C 1
ATOM 914 O O . SER A 1 113 ? -21.413 -1.194 10.988 1.00 94.19 113 SER A O 1
ATOM 916 N N . LEU A 1 114 ? -20.202 0.420 10.008 1.00 94.69 114 LEU A N 1
ATOM 917 C CA . LEU A 1 114 ? -18.923 -0.267 10.177 1.00 94.69 114 LEU A CA 1
ATOM 918 C C . LEU A 1 114 ? -18.503 -0.305 11.649 1.00 94.69 114 LEU A C 1
ATOM 920 O O . LEU A 1 114 ? -18.045 -1.329 12.147 1.00 94.69 114 LEU A O 1
ATOM 924 N N . PHE A 1 115 ? -18.663 0.819 12.348 1.00 92.81 115 PHE A N 1
ATOM 925 C CA . PHE A 1 115 ? -18.250 0.981 13.741 1.00 92.81 115 PHE A CA 1
ATOM 926 C C . PHE A 1 115 ? -19.228 0.322 14.723 1.00 92.81 115 PHE A C 1
ATOM 928 O O . PHE A 1 115 ? -18.820 -0.107 15.795 1.00 92.81 115 PHE A O 1
ATOM 935 N N . GLU A 1 116 ? -20.495 0.133 14.348 1.00 92.00 116 GLU A N 1
ATOM 936 C CA . GLU A 1 116 ? -21.482 -0.643 15.121 1.00 92.00 116 GLU A CA 1
ATOM 937 C C . GLU A 1 116 ? -21.113 -2.134 15.246 1.00 92.00 116 GLU A C 1
ATOM 939 O O . GLU A 1 116 ? -21.604 -2.825 16.142 1.00 92.00 116 GLU A O 1
ATOM 944 N N . LYS A 1 117 ? -20.190 -2.628 14.408 1.00 91.50 117 LYS A N 1
ATOM 945 C CA . LYS A 1 117 ? -19.588 -3.966 14.530 1.00 91.50 117 LYS A CA 1
ATOM 946 C C . LYS A 1 117 ? -18.582 -4.058 15.689 1.00 91.50 117 LYS A C 1
ATOM 948 O O . LYS A 1 117 ? -18.226 -5.155 16.109 1.00 91.50 117 LYS A O 1
ATOM 953 N N . MET A 1 118 ? -18.139 -2.930 16.254 1.00 91.25 118 MET A N 1
ATOM 954 C CA . MET A 1 118 ? -17.160 -2.876 17.349 1.00 91.25 118 MET A CA 1
ATOM 955 C C . MET A 1 118 ? -17.800 -3.159 18.722 1.00 91.25 118 MET A C 1
ATOM 957 O O . MET A 1 118 ? -17.889 -2.288 19.591 1.00 91.25 118 MET A O 1
ATOM 961 N N . LYS A 1 119 ? -18.287 -4.390 18.923 1.00 87.69 119 LYS A N 1
ATOM 962 C CA . LYS A 1 119 ? -19.055 -4.806 20.116 1.00 87.69 119 LYS A CA 1
ATOM 963 C C . LYS A 1 119 ? -18.238 -5.461 21.236 1.00 87.69 119 LYS A C 1
ATOM 965 O O . LYS A 1 119 ? -18.722 -5.543 22.366 1.00 87.69 119 LYS A O 1
ATOM 970 N N . HIS A 1 120 ? -16.997 -5.847 20.962 1.00 86.62 120 HIS A N 1
ATOM 971 C CA . HIS A 1 120 ? -16.046 -6.550 21.838 1.00 86.62 120 HIS A CA 1
ATOM 972 C C . HIS A 1 120 ? -14.925 -5.645 22.375 1.00 86.62 120 HIS A C 1
ATOM 974 O O . HIS A 1 120 ? -14.614 -4.580 21.840 1.00 86.62 120 HIS A O 1
ATOM 980 N N . VAL A 1 121 ? -14.439 -5.946 23.578 1.00 87.00 121 VAL A N 1
ATOM 981 C CA . VAL A 1 121 ? -13.464 -5.091 24.274 1.00 87.00 121 VAL A CA 1
ATOM 982 C C . VAL A 1 121 ? -12.091 -5.298 23.649 1.00 87.00 121 VAL A C 1
ATOM 984 O O . VAL A 1 121 ? -11.661 -6.435 23.502 1.00 87.00 121 VAL A O 1
ATOM 987 N N . GLY A 1 122 ? -11.396 -4.210 23.324 1.00 89.50 122 GLY A N 1
ATOM 988 C CA . GLY A 1 122 ? -10.041 -4.246 22.780 1.00 89.50 122 GLY A CA 1
ATOM 989 C C . GLY A 1 122 ? -9.898 -3.433 21.499 1.00 89.50 122 GLY A C 1
ATOM 990 O O . GLY A 1 122 ? -10.765 -2.631 21.149 1.00 89.50 122 GLY A O 1
ATOM 991 N N . ASP A 1 123 ? -8.773 -3.651 20.826 1.00 93.88 123 ASP A N 1
ATOM 992 C CA . ASP A 1 123 ? -8.434 -2.993 19.570 1.00 93.88 123 ASP A CA 1
ATOM 993 C C . ASP A 1 123 ? -9.220 -3.580 18.396 1.00 93.88 123 ASP A C 1
ATOM 995 O O . ASP A 1 123 ? -9.559 -4.769 18.375 1.00 93.88 123 ASP A O 1
ATOM 999 N N . TYR A 1 124 ? -9.418 -2.749 17.377 1.00 94.81 124 TYR A N 1
ATOM 1000 C CA . TYR A 1 124 ? -10.048 -3.120 16.118 1.00 94.81 124 TYR A CA 1
ATOM 1001 C C . TYR A 1 124 ? -9.143 -2.845 14.930 1.00 94.81 124 TYR A C 1
ATOM 1003 O O . TYR A 1 124 ? -8.417 -1.852 14.903 1.00 94.81 124 TYR A O 1
ATOM 1011 N N . TYR A 1 125 ? -9.214 -3.707 13.926 1.00 96.31 125 TYR A N 1
ATOM 1012 C CA . TYR A 1 125 ? -8.454 -3.607 12.699 1.00 96.31 125 TYR A CA 1
ATOM 1013 C C . TYR A 1 125 ? -9.364 -3.714 11.481 1.00 96.31 125 TYR A C 1
ATOM 1015 O O . TYR A 1 125 ? -10.171 -4.632 11.359 1.00 96.31 125 TYR A O 1
ATOM 1023 N N . ILE A 1 126 ? -9.212 -2.766 10.566 1.00 96.44 126 ILE A N 1
ATOM 1024 C CA . ILE A 1 126 ? -9.899 -2.741 9.276 1.00 96.44 126 ILE A CA 1
ATOM 1025 C C . ILE A 1 126 ? -8.820 -2.692 8.204 1.00 96.44 126 ILE A C 1
ATOM 1027 O O . ILE A 1 126 ? -7.896 -1.882 8.315 1.00 96.44 126 ILE A O 1
ATOM 1031 N N . ARG A 1 127 ? -8.928 -3.528 7.168 1.00 97.62 127 ARG A N 1
ATOM 1032 C CA . ARG A 1 127 ? -7.980 -3.537 6.050 1.00 97.62 127 ARG A CA 1
ATOM 1033 C C . ARG A 1 127 ? -8.690 -3.717 4.725 1.00 97.62 127 ARG A C 1
ATOM 1035 O O . ARG A 1 127 ? -9.481 -4.636 4.552 1.00 97.62 127 ARG A O 1
ATOM 1042 N N . PHE A 1 128 ? -8.342 -2.859 3.785 1.00 97.62 128 PHE A N 1
ATOM 1043 C CA . PHE A 1 128 ? -8.836 -2.907 2.421 1.00 97.62 128 PHE A CA 1
ATOM 1044 C C . PHE A 1 128 ? -7.710 -2.565 1.460 1.00 97.62 128 PHE A C 1
ATOM 1046 O O . PHE A 1 128 ? -6.658 -2.055 1.853 1.00 97.62 128 PHE A O 1
ATOM 1053 N N . ARG A 1 129 ? -7.933 -2.859 0.192 1.00 97.31 129 ARG A N 1
ATOM 1054 C CA . ARG A 1 129 ? -7.022 -2.572 -0.901 1.00 97.31 129 ARG A CA 1
ATOM 1055 C C . ARG A 1 129 ? -7.653 -1.573 -1.848 1.00 97.31 129 ARG A C 1
ATOM 1057 O O . ARG A 1 129 ? -8.853 -1.626 -2.080 1.00 97.31 129 ARG A O 1
ATOM 1064 N N . ILE A 1 130 ? -6.826 -0.686 -2.382 1.00 96.88 130 ILE A N 1
ATOM 1065 C CA . ILE A 1 130 ? -7.126 0.146 -3.540 1.00 96.88 130 ILE A CA 1
ATOM 1066 C C . ILE A 1 130 ? -6.298 -0.400 -4.706 1.00 96.88 130 ILE A C 1
ATOM 1068 O O . ILE A 1 130 ? -5.066 -0.418 -4.627 1.00 96.88 130 ILE A O 1
ATOM 1072 N N . VAL A 1 131 ? -6.957 -0.870 -5.761 1.00 95.69 131 VAL A N 1
ATOM 1073 C CA . VAL A 1 131 ? -6.306 -1.325 -6.995 1.00 95.69 131 VAL A CA 1
ATOM 1074 C C . VAL A 1 131 ? -5.846 -0.099 -7.782 1.00 95.69 131 VAL A C 1
ATOM 1076 O O . VAL A 1 131 ? -6.628 0.808 -8.053 1.00 95.69 131 VAL A O 1
ATOM 1079 N N . LEU A 1 132 ? -4.564 -0.052 -8.138 1.00 94.31 132 LEU A N 1
ATOM 1080 C CA . LEU A 1 132 ? -3.934 1.063 -8.843 1.00 94.31 132 LEU A CA 1
ATOM 1081 C C . LEU A 1 132 ? -3.897 0.772 -10.349 1.00 94.31 132 LEU A C 1
ATOM 1083 O O . LEU A 1 132 ? -2.834 0.604 -10.947 1.00 94.31 132 LEU A O 1
ATOM 1087 N N . ALA A 1 133 ? -5.086 0.678 -10.944 1.00 90.25 133 ALA A N 1
ATOM 1088 C CA . ALA A 1 133 ? -5.280 0.432 -12.370 1.00 90.25 133 ALA A CA 1
ATOM 1089 C C . ALA A 1 133 ? -5.561 1.729 -13.143 1.00 90.25 133 ALA A C 1
ATOM 1091 O O . ALA A 1 133 ? -6.085 2.704 -12.597 1.00 90.25 133 ALA A O 1
ATOM 1092 N N . GLY A 1 134 ? -5.255 1.728 -14.444 1.00 88.25 134 GLY A N 1
ATOM 1093 C CA . GLY A 1 134 ? -5.579 2.842 -15.342 1.00 88.25 134 GLY A CA 1
ATOM 1094 C C . GLY A 1 134 ? -5.050 4.191 -14.817 1.00 88.25 134 GLY A C 1
ATOM 1095 O O . GLY A 1 134 ? -3.860 4.270 -14.509 1.00 88.25 134 GLY A O 1
ATOM 1096 N N . PRO A 1 135 ? -5.902 5.227 -14.661 1.00 85.62 135 PRO A N 1
ATOM 1097 C CA . PRO A 1 135 ? -5.489 6.542 -14.152 1.00 85.62 135 PRO A CA 1
ATOM 1098 C C . PRO A 1 135 ? -4.878 6.533 -12.740 1.00 85.62 135 PRO A C 1
ATOM 1100 O O . PRO A 1 135 ? -4.214 7.490 -12.355 1.00 85.62 135 PRO A O 1
ATOM 1103 N N . LEU A 1 136 ? -5.094 5.476 -11.945 1.00 89.56 136 LEU A N 1
ATOM 1104 C CA . LEU A 1 136 ? -4.567 5.365 -10.578 1.00 89.56 136 LEU A CA 1
ATOM 1105 C C . LEU A 1 136 ? -3.128 4.842 -10.519 1.00 89.56 136 LEU A C 1
ATOM 1107 O O . LEU A 1 136 ? -2.509 4.884 -9.454 1.00 89.56 136 LEU A O 1
ATOM 1111 N N . LYS A 1 137 ? -2.594 4.340 -11.636 1.00 87.75 137 LYS A N 1
ATOM 1112 C CA . LYS A 1 137 ? -1.289 3.670 -11.686 1.00 87.75 137 LYS A CA 1
ATOM 1113 C C . LYS A 1 137 ? -0.140 4.565 -11.220 1.00 87.75 137 LYS A C 1
ATOM 1115 O O . LYS A 1 137 ? 0.743 4.115 -10.494 1.00 87.75 137 LYS A O 1
ATOM 1120 N N . ASP A 1 138 ? -0.190 5.838 -11.593 1.00 87.25 138 ASP A N 1
ATOM 1121 C CA . ASP A 1 138 ? 0.890 6.793 -11.342 1.00 87.25 138 ASP A CA 1
ATOM 1122 C C . ASP A 1 138 ? 0.669 7.625 -10.062 1.00 87.25 138 ASP A C 1
ATOM 1124 O O . ASP A 1 138 ? 1.437 8.532 -9.757 1.00 87.25 138 ASP A O 1
ATOM 1128 N N . LEU A 1 139 ? -0.339 7.284 -9.244 1.00 89.69 139 LEU A N 1
ATOM 1129 C CA . LEU A 1 139 ? -0.721 8.058 -8.052 1.00 89.69 139 LEU A CA 1
ATOM 1130 C C . LEU A 1 139 ? 0.415 8.227 -7.026 1.00 89.69 139 LEU A C 1
ATOM 1132 O O . LEU A 1 139 ? 0.502 9.253 -6.357 1.00 89.69 139 LEU A O 1
ATOM 1136 N N . PHE A 1 140 ? 1.273 7.216 -6.889 1.00 90.81 140 PHE A N 1
ATOM 1137 C CA . PHE A 1 140 ? 2.400 7.205 -5.942 1.00 90.81 140 PHE A CA 1
ATOM 1138 C C . PHE A 1 140 ? 3.758 7.137 -6.639 1.00 90.81 140 PHE A C 1
ATOM 1140 O O . PHE A 1 140 ? 4.783 6.942 -5.981 1.00 90.81 140 PHE A O 1
ATOM 1147 N N . VAL A 1 141 ? 3.768 7.201 -7.970 1.00 90.31 141 VAL A N 1
ATOM 1148 C CA . VAL A 1 141 ? 4.920 6.834 -8.785 1.00 90.31 141 VAL A CA 1
ATOM 1149 C C . VAL A 1 141 ? 5.166 7.884 -9.847 1.00 90.31 141 VAL A C 1
ATOM 1151 O O . VAL A 1 141 ? 4.320 8.154 -10.687 1.00 90.31 141 VAL A O 1
ATOM 1154 N N . THR A 1 142 ? 6.398 8.367 -9.900 1.00 88.38 142 THR A N 1
ATOM 1155 C CA . THR A 1 142 ? 6.904 9.118 -11.045 1.00 88.38 142 THR A CA 1
ATOM 1156 C C . THR A 1 142 ? 8.051 8.335 -11.660 1.00 88.38 142 THR A C 1
ATOM 1158 O O . THR A 1 142 ? 9.081 8.121 -11.018 1.00 88.38 142 THR A O 1
ATOM 1161 N N . SER A 1 143 ? 7.867 7.892 -12.901 1.00 84.12 143 SER A N 1
ATOM 1162 C CA . SER A 1 143 ? 8.873 7.128 -13.644 1.00 84.12 143 SER A CA 1
ATOM 1163 C C . SER A 1 143 ? 9.542 8.030 -14.674 1.00 84.12 143 SER A C 1
ATOM 1165 O O . SER A 1 143 ? 8.858 8.713 -15.432 1.00 84.12 143 SER A O 1
ATOM 1167 N N . PHE A 1 144 ? 10.869 8.017 -14.742 1.00 79.94 144 PHE A N 1
ATOM 1168 C CA . PHE A 1 144 ? 11.627 8.738 -15.762 1.00 79.94 144 PHE A CA 1
ATOM 1169 C C . PHE A 1 144 ? 12.753 7.870 -16.318 1.00 79.94 144 PHE A C 1
ATOM 1171 O O . PHE A 1 144 ? 13.479 7.180 -15.597 1.00 79.94 144 PHE A O 1
ATOM 1178 N N . SER A 1 145 ? 12.923 7.932 -17.634 1.00 68.69 145 SER A N 1
ATOM 1179 C CA . SER A 1 145 ? 14.195 7.609 -18.275 1.00 68.69 145 SER A CA 1
ATOM 1180 C C . SER A 1 145 ? 14.937 8.903 -18.530 1.00 68.69 145 SER A C 1
ATOM 1182 O O . SER A 1 145 ? 14.355 9.836 -19.071 1.00 68.69 145 SER A O 1
ATOM 1184 N N . GLN A 1 146 ? 16.206 8.970 -18.134 1.00 59.22 146 GLN A N 1
ATOM 1185 C CA . GLN A 1 146 ? 17.041 10.115 -18.481 1.00 59.22 146 GLN A CA 1
ATOM 1186 C C . GLN A 1 146 ? 17.146 10.202 -20.011 1.00 59.22 146 GLN A C 1
ATOM 1188 O O . GLN A 1 146 ? 17.480 9.216 -20.660 1.00 59.22 146 GLN A O 1
ATOM 1193 N N . GLU A 1 147 ? 16.841 11.360 -20.592 1.00 51.56 147 GLU A N 1
ATOM 1194 C CA . GLU A 1 147 ? 16.865 11.585 -22.046 1.00 51.56 147 GLU A CA 1
ATOM 1195 C C . GLU A 1 147 ? 18.202 12.172 -22.530 1.00 51.56 147 GLU A C 1
ATOM 1197 O O . GLU A 1 147 ? 18.239 12.988 -23.450 1.00 51.56 147 GLU A O 1
ATOM 1202 N N . ASP A 1 148 ? 19.327 11.770 -21.929 1.00 48.03 148 ASP A N 1
ATOM 1203 C CA . ASP A 1 148 ? 20.627 12.296 -22.350 1.00 48.03 148 ASP A CA 1
ATOM 1204 C C . ASP A 1 148 ? 21.260 11.499 -23.493 1.00 48.03 148 ASP A C 1
ATOM 1206 O O . ASP A 1 148 ? 21.341 10.266 -23.497 1.00 48.03 148 ASP A O 1
ATOM 1210 N N . LYS A 1 149 ? 21.712 12.267 -24.486 1.00 46.47 149 LYS A N 1
ATOM 1211 C CA . LYS A 1 149 ? 22.224 11.860 -25.793 1.00 46.47 149 LYS A CA 1
ATOM 1212 C C . LYS A 1 149 ? 23.555 11.119 -25.641 1.00 46.47 149 LYS A C 1
ATOM 1214 O O . LYS A 1 149 ? 24.590 11.735 -25.434 1.00 46.47 149 LYS A O 1
ATOM 1219 N N . PHE A 1 150 ? 23.535 9.794 -25.731 1.00 48.44 150 PHE A N 1
ATOM 1220 C CA . PHE A 1 150 ? 24.066 9.086 -26.904 1.00 48.44 150 PHE A CA 1
ATOM 1221 C C . PHE A 1 150 ? 24.145 7.573 -26.688 1.00 48.44 150 PHE A C 1
ATOM 1223 O O . PHE A 1 150 ? 23.944 6.881 -27.668 1.00 48.44 150 PHE A O 1
ATOM 1230 N N . PHE A 1 151 ? 24.333 7.028 -25.478 1.00 53.56 151 PHE A N 1
ATOM 1231 C CA . PHE A 1 151 ? 24.358 5.557 -25.304 1.00 53.56 151 PHE A CA 1
ATOM 1232 C C . PHE A 1 151 ? 23.998 5.032 -23.897 1.00 53.56 151 PHE A C 1
ATOM 1234 O O . PHE A 1 151 ? 23.446 3.945 -23.800 1.00 53.56 151 PHE A O 1
ATOM 1241 N N . VAL A 1 152 ? 24.266 5.756 -22.802 1.00 52.09 152 VAL A N 1
ATOM 1242 C CA . VAL A 1 152 ? 24.246 5.170 -21.433 1.00 52.09 152 VAL A CA 1
ATOM 1243 C C . VAL A 1 152 ? 22.881 5.251 -20.727 1.00 52.09 152 VAL A C 1
ATOM 1245 O O . VAL A 1 152 ? 22.546 4.416 -19.889 1.00 52.09 152 VAL A O 1
ATOM 1248 N N . SER A 1 153 ? 22.062 6.237 -21.075 1.00 52.22 153 SER A N 1
ATOM 1249 C CA . SER A 1 153 ? 20.795 6.553 -20.403 1.00 52.22 153 SER A CA 1
ATOM 1250 C C . SER A 1 153 ? 19.623 5.634 -20.794 1.00 52.22 153 SER A C 1
ATOM 1252 O O . SER A 1 153 ? 18.637 5.540 -20.065 1.00 52.22 153 SER A O 1
ATOM 1254 N N . ALA A 1 154 ? 19.748 4.887 -21.898 1.00 59.69 154 ALA A N 1
ATOM 1255 C CA . ALA A 1 154 ? 18.711 3.985 -22.408 1.00 59.69 154 ALA A CA 1
ATOM 1256 C C . ALA A 1 154 ? 18.501 2.722 -21.549 1.00 59.69 154 ALA A C 1
ATOM 1258 O O . ALA A 1 154 ? 17.464 2.068 -21.645 1.00 59.69 154 ALA A O 1
ATOM 1259 N N . PHE A 1 155 ? 19.469 2.367 -20.700 1.00 69.81 155 PHE A N 1
ATOM 1260 C CA . PHE A 1 155 ? 19.488 1.059 -20.040 1.00 69.81 155 PHE A CA 1
ATOM 1261 C C . PHE A 1 155 ? 18.654 0.967 -18.769 1.00 69.81 155 PHE A C 1
ATOM 1263 O O . PHE A 1 155 ? 18.367 -0.144 -18.322 1.00 69.81 155 PHE A O 1
ATOM 1270 N N . TYR A 1 156 ? 18.240 2.099 -18.200 1.00 76.25 156 TYR A N 1
ATOM 1271 C CA . TYR A 1 156 ? 17.589 2.120 -16.899 1.00 76.25 156 TYR A CA 1
ATOM 1272 C C . TYR A 1 156 ? 16.310 2.957 -16.903 1.00 76.25 156 TYR A C 1
ATOM 1274 O O . TYR A 1 156 ? 16.236 4.024 -17.513 1.00 76.25 156 TYR A O 1
ATOM 1282 N N . THR A 1 157 ? 15.306 2.491 -16.169 1.00 84.12 157 THR A N 1
ATOM 1283 C CA . THR A 1 157 ? 14.213 3.333 -15.672 1.00 84.12 157 THR A CA 1
ATOM 1284 C C . THR A 1 157 ? 14.536 3.708 -14.240 1.00 84.12 157 THR A C 1
ATOM 1286 O O . THR A 1 157 ? 14.967 2.849 -13.467 1.00 84.12 157 THR A O 1
ATOM 1289 N N . THR A 1 158 ? 14.337 4.973 -13.883 1.00 89.19 158 THR A N 1
ATOM 1290 C CA . THR A 1 158 ? 14.330 5.383 -12.482 1.00 89.19 158 THR A CA 1
ATOM 1291 C C . THR A 1 158 ? 12.908 5.712 -12.066 1.00 89.19 158 THR A C 1
ATOM 1293 O O . THR A 1 158 ? 12.250 6.534 -12.699 1.00 89.19 158 THR A O 1
ATOM 1296 N N . ASP A 1 159 ? 12.469 5.101 -10.974 1.00 92.38 159 ASP A N 1
ATOM 1297 C CA . ASP A 1 159 ? 11.154 5.338 -10.403 1.00 92.38 159 ASP A CA 1
ATOM 1298 C C . ASP A 1 159 ? 11.307 5.993 -9.042 1.00 92.38 159 ASP A C 1
ATOM 1300 O O . ASP A 1 159 ? 11.927 5.427 -8.138 1.00 92.38 159 ASP A O 1
ATOM 1304 N N . ILE A 1 160 ? 10.703 7.162 -8.878 1.00 92.94 160 ILE A N 1
ATOM 1305 C CA . ILE A 1 160 ? 10.501 7.771 -7.570 1.00 92.94 160 ILE A CA 1
ATOM 1306 C C . ILE A 1 160 ? 9.143 7.312 -7.060 1.00 92.94 160 ILE A C 1
ATOM 1308 O O . ILE A 1 160 ? 8.119 7.517 -7.708 1.00 92.94 160 ILE A O 1
ATOM 1312 N N . ILE A 1 161 ? 9.157 6.670 -5.899 1.00 94.19 161 ILE A N 1
ATOM 1313 C CA . ILE A 1 161 ? 7.964 6.332 -5.139 1.00 94.19 161 ILE A CA 1
ATOM 1314 C C . ILE A 1 161 ? 7.869 7.319 -3.992 1.00 94.19 161 ILE A C 1
ATOM 1316 O O . ILE A 1 161 ? 8.804 7.448 -3.196 1.00 94.19 161 ILE A O 1
ATOM 1320 N N . GLU A 1 162 ? 6.729 7.987 -3.901 1.00 93.31 162 GLU A N 1
ATOM 1321 C CA . GLU A 1 162 ? 6.446 8.941 -2.845 1.00 93.31 162 GLU A CA 1
ATOM 1322 C C . GLU A 1 162 ? 5.086 8.647 -2.218 1.00 93.31 162 GLU A C 1
ATOM 1324 O O . GLU A 1 162 ? 4.063 8.556 -2.893 1.00 93.31 162 GLU A O 1
ATOM 1329 N N . PHE A 1 163 ? 5.078 8.513 -0.897 1.00 94.00 163 PHE A N 1
ATOM 1330 C CA . PHE A 1 163 ? 3.871 8.401 -0.100 1.00 94.00 163 PHE A CA 1
ATOM 1331 C C . PHE A 1 163 ? 3.833 9.538 0.914 1.00 94.00 163 PHE A C 1
ATOM 1333 O O . PHE A 1 163 ? 4.772 9.718 1.693 1.00 94.00 163 PHE A O 1
ATOM 1340 N N . ARG A 1 164 ? 2.727 10.284 0.915 1.00 93.69 164 ARG A N 1
ATOM 1341 C CA . ARG A 1 164 ? 2.472 11.385 1.844 1.00 93.69 164 ARG A CA 1
ATOM 1342 C C . ARG A 1 164 ? 1.164 11.133 2.580 1.00 93.69 164 ARG A C 1
ATOM 1344 O O . ARG A 1 164 ? 0.134 10.893 1.956 1.00 93.69 164 ARG A O 1
ATOM 1351 N N . LEU A 1 165 ? 1.202 11.222 3.901 1.00 93.94 165 LEU A N 1
ATOM 1352 C CA . LEU A 1 165 ? 0.040 11.149 4.775 1.00 93.94 165 LEU A CA 1
ATOM 1353 C C . LEU A 1 165 ? -0.085 12.467 5.535 1.00 93.94 165 LEU A C 1
ATOM 1355 O O . LEU A 1 165 ? 0.868 12.910 6.166 1.00 93.94 165 LEU A O 1
ATOM 1359 N N . ASN A 1 166 ? -1.277 13.061 5.487 1.00 92.25 166 ASN A N 1
ATOM 1360 C CA . ASN A 1 166 ? -1.638 14.297 6.186 1.00 92.25 166 ASN A CA 1
ATOM 1361 C C . ASN A 1 166 ? -0.752 15.530 5.897 1.00 92.25 166 ASN A C 1
ATOM 1363 O O . ASN A 1 166 ? -0.742 16.483 6.674 1.00 92.25 166 ASN A O 1
ATOM 1367 N N . GLU A 1 167 ? -0.075 15.560 4.746 1.00 90.06 167 GLU A N 1
ATOM 1368 C CA . GLU A 1 167 ? 0.722 16.705 4.299 1.00 90.06 167 GLU A CA 1
ATOM 1369 C C . GLU A 1 167 ? -0.185 17.878 3.879 1.00 90.06 167 GLU A C 1
ATOM 1371 O O . GLU A 1 167 ? -0.651 17.964 2.739 1.00 90.06 167 GLU A O 1
ATOM 1376 N N . ARG A 1 168 ? -0.456 18.795 4.816 1.00 84.62 168 ARG A N 1
ATOM 1377 C CA . ARG A 1 168 ? -1.495 19.833 4.666 1.00 84.62 168 ARG A CA 1
ATOM 1378 C C . ARG A 1 168 ? -1.281 20.768 3.480 1.00 84.62 168 ARG A C 1
ATOM 1380 O O . ARG A 1 168 ? -2.262 21.236 2.909 1.00 84.62 168 ARG A O 1
ATOM 1387 N N . ARG A 1 169 ? -0.029 21.032 3.090 1.00 85.25 169 ARG A N 1
ATOM 1388 C CA . ARG A 1 169 ? 0.281 21.901 1.938 1.00 85.25 169 ARG A CA 1
ATOM 1389 C C . ARG A 1 169 ? -0.165 21.307 0.599 1.00 85.25 169 ARG A C 1
ATOM 1391 O O . ARG A 1 169 ? -0.188 22.020 -0.394 1.00 85.25 169 ARG A O 1
ATOM 1398 N N . SER A 1 170 ? -0.473 20.011 0.567 1.00 84.81 170 SER A N 1
ATOM 1399 C CA . SER A 1 170 ? -0.912 19.289 -0.629 1.00 84.81 170 SER A CA 1
ATOM 1400 C C . SER A 1 170 ? -2.430 19.097 -0.693 1.00 84.81 170 SER A C 1
ATOM 1402 O O . SER A 1 170 ? -2.913 18.432 -1.603 1.00 84.81 170 SER A O 1
ATOM 1404 N N . PHE A 1 171 ? -3.199 19.628 0.262 1.00 86.75 171 PHE A N 1
ATOM 1405 C CA . PHE A 1 171 ? -4.650 19.453 0.267 1.00 86.75 171 PHE A CA 1
ATOM 1406 C C . PHE A 1 171 ? -5.351 20.416 -0.697 1.00 86.75 171 PHE A C 1
ATOM 1408 O O . PHE A 1 171 ? -5.032 21.608 -0.696 1.00 86.75 171 PHE A O 1
ATOM 1415 N N . PRO A 1 172 ? -6.375 19.947 -1.434 1.00 87.44 172 PRO A N 1
ATOM 1416 C CA . PRO A 1 172 ? -7.252 20.829 -2.189 1.00 87.44 172 PRO A CA 1
ATOM 1417 C C . PRO A 1 172 ? -7.919 21.871 -1.286 1.00 87.44 172 PRO A C 1
ATOM 1419 O O . PRO A 1 172 ? -8.256 21.613 -0.124 1.00 87.44 172 PRO A O 1
ATOM 1422 N N . THR A 1 173 ? -8.169 23.060 -1.835 1.00 84.62 173 THR A N 1
ATOM 1423 C CA . THR A 1 173 ? -8.784 24.174 -1.091 1.00 84.62 173 THR A CA 1
ATOM 1424 C C . THR A 1 173 ? -10.170 23.804 -0.548 1.00 84.62 173 THR A C 1
ATOM 1426 O O . THR A 1 173 ? -10.544 24.208 0.555 1.00 84.62 173 THR A O 1
ATOM 1429 N N . SER A 1 174 ? -10.934 23.018 -1.308 1.00 84.06 174 SER A N 1
ATOM 1430 C CA . SER A 1 174 ? -12.242 22.480 -0.919 1.00 84.06 174 SER A CA 1
ATOM 1431 C C . SER A 1 174 ? -12.143 21.599 0.338 1.00 84.06 174 SER A C 1
ATOM 1433 O O . SER A 1 174 ? -12.902 21.793 1.294 1.00 84.06 174 SER A O 1
ATOM 1435 N N . LEU A 1 175 ? -11.140 20.714 0.398 1.00 86.50 175 LEU A N 1
ATOM 1436 C CA . LEU A 1 175 ? -10.858 19.882 1.566 1.00 86.50 175 LEU A CA 1
ATOM 1437 C C . LEU A 1 175 ? -10.456 20.733 2.773 1.00 86.50 175 LEU A C 1
ATOM 1439 O O . LEU A 1 175 ? -11.024 20.541 3.845 1.00 86.50 175 LEU A O 1
ATOM 1443 N N . LEU A 1 176 ? -9.553 21.706 2.607 1.00 84.06 176 LEU A N 1
ATOM 1444 C CA . LEU A 1 176 ? -9.103 22.591 3.693 1.00 84.06 176 LEU A CA 1
ATOM 1445 C C . LEU A 1 176 ? -10.261 23.355 4.352 1.00 84.06 176 LEU A C 1
ATOM 1447 O O . LEU A 1 176 ? -10.316 23.442 5.579 1.00 84.06 176 LEU A O 1
ATOM 1451 N N . LYS A 1 177 ? -11.217 23.852 3.555 1.00 82.00 177 LYS A N 1
ATOM 1452 C CA . LYS A 1 177 ? -12.431 24.514 4.066 1.00 82.00 177 LYS A CA 1
ATOM 1453 C C . LYS A 1 177 ? -13.272 23.577 4.935 1.00 82.00 177 LYS A C 1
ATOM 1455 O O . LYS A 1 177 ? -13.741 23.981 5.996 1.00 82.00 177 LYS A O 1
ATOM 1460 N N . SER A 1 178 ? -13.445 22.326 4.505 1.00 77.69 178 SER A N 1
ATOM 1461 C CA . SER A 1 178 ? -14.213 21.320 5.254 1.00 77.69 178 SER A CA 1
ATOM 1462 C C . SER A 1 178 ? -13.461 20.764 6.469 1.00 77.69 178 SER A C 1
ATOM 1464 O O . SER A 1 178 ? -14.074 20.455 7.490 1.00 77.69 178 SER A O 1
ATOM 1466 N N . ALA A 1 179 ? -12.130 20.696 6.402 1.00 75.81 179 ALA A N 1
ATOM 1467 C CA . ALA A 1 179 ? -11.283 20.112 7.432 1.00 75.81 179 ALA A CA 1
ATOM 1468 C C . ALA A 1 179 ? -11.348 20.872 8.764 1.00 75.81 179 ALA A C 1
ATOM 1470 O O . ALA A 1 179 ? -11.223 20.255 9.818 1.00 75.81 179 ALA A O 1
ATOM 1471 N N . GLY A 1 180 ? -11.608 22.186 8.739 1.00 71.81 180 GLY A N 1
ATOM 1472 C CA . GLY A 1 180 ? -11.829 22.981 9.954 1.00 71.81 180 GLY A CA 1
ATOM 1473 C C . GLY A 1 180 ? -13.055 22.549 10.773 1.00 71.81 180 GLY A C 1
ATOM 1474 O O . GLY A 1 180 ? -13.137 22.860 11.956 1.00 71.81 180 GLY A O 1
ATOM 1475 N N . GLN A 1 181 ? -13.988 21.806 10.169 1.00 74.25 181 GLN A N 1
ATOM 1476 C CA . GLN A 1 181 ? -15.191 21.274 10.821 1.00 74.25 181 GLN A CA 1
ATOM 1477 C C . GLN A 1 181 ? -15.030 19.809 11.265 1.00 74.25 181 GLN A C 1
ATOM 1479 O O . GLN A 1 181 ? -15.970 19.206 11.784 1.00 74.25 181 GLN A O 1
ATOM 1484 N N . MET A 1 182 ? -13.861 19.206 11.032 1.00 77.38 182 MET A N 1
ATOM 1485 C CA . MET A 1 182 ? -13.592 17.794 11.294 1.00 77.38 182 MET A CA 1
ATOM 1486 C C . MET A 1 182 ? -12.562 17.640 12.411 1.00 77.38 182 MET A C 1
ATOM 1488 O O . MET A 1 182 ? -11.630 18.431 12.543 1.00 77.38 182 MET A O 1
ATOM 1492 N N . LYS A 1 183 ? -12.702 16.577 13.208 1.00 85.19 183 LYS A N 1
ATOM 1493 C CA . LYS A 1 183 ? -11.675 16.191 14.175 1.00 85.19 183 LYS A CA 1
ATOM 1494 C C . LYS A 1 183 ? -10.620 15.337 13.472 1.00 85.19 183 LYS A C 1
ATOM 1496 O O . LYS A 1 183 ? -10.949 14.298 12.902 1.00 85.19 183 LYS A O 1
ATOM 1501 N N . TRP A 1 184 ? -9.364 15.770 13.534 1.00 83.94 184 TRP A N 1
ATOM 1502 C CA . TRP A 1 184 ? -8.227 14.974 13.076 1.00 83.94 184 TRP A CA 1
ATOM 1503 C C . TRP A 1 184 ? -8.023 13.754 13.973 1.00 83.94 184 TRP A C 1
ATOM 1505 O O . TRP A 1 184 ? -8.237 13.823 15.184 1.00 83.94 184 TRP A O 1
ATOM 1515 N N . LEU A 1 185 ? -7.619 12.636 13.371 1.00 85.19 185 LEU A N 1
ATOM 1516 C CA . LEU A 1 185 ? -7.257 11.444 14.127 1.00 85.19 185 LEU A CA 1
ATOM 1517 C C . LEU A 1 185 ? -5.928 11.648 14.853 1.00 85.19 185 LEU A C 1
ATOM 1519 O O . LEU A 1 185 ? -4.955 12.105 14.254 1.00 85.19 185 LEU A O 1
ATOM 1523 N N . ASP A 1 186 ? -5.871 11.212 16.108 1.00 87.38 186 ASP A N 1
ATOM 1524 C CA . ASP A 1 186 ? -4.630 11.158 16.873 1.00 87.38 186 ASP A CA 1
ATOM 1525 C C . ASP A 1 186 ? -3.834 9.903 16.479 1.00 87.38 186 ASP A C 1
ATOM 1527 O O . ASP A 1 186 ? -4.036 8.795 16.985 1.00 87.38 186 ASP A O 1
ATOM 1531 N N . LEU A 1 187 ? -2.933 10.066 15.509 1.00 91.38 187 LEU A N 1
ATOM 1532 C CA . LEU A 1 187 ? -2.094 8.983 15.003 1.00 91.38 187 LEU A CA 1
ATOM 1533 C C . LEU A 1 187 ? -0.937 8.699 15.973 1.00 91.38 187 LEU A C 1
ATOM 1535 O O . LEU A 1 187 ? -0.013 9.498 16.104 1.00 91.38 187 LEU A O 1
ATOM 1539 N N . SER A 1 188 ? -0.958 7.528 16.621 1.00 92.25 188 SER A N 1
ATOM 1540 C CA . SER A 1 188 ? 0.150 7.065 17.485 1.00 92.25 188 SER A CA 1
ATOM 1541 C C . SER A 1 188 ? 1.256 6.327 16.721 1.00 92.25 188 SER A C 1
ATOM 1543 O O . SER A 1 188 ? 2.402 6.246 17.171 1.00 92.25 188 SER A O 1
ATOM 1545 N N . SER A 1 189 ? 0.932 5.760 15.559 1.00 93.81 189 SER A N 1
ATOM 1546 C CA . SER A 1 189 ? 1.901 5.044 14.732 1.00 93.81 189 SER A CA 1
ATOM 1547 C C . SER A 1 189 ? 1.480 4.964 13.274 1.00 93.81 189 SER A C 1
ATOM 1549 O O . SER A 1 189 ? 0.307 4.722 12.993 1.00 93.81 189 SER A O 1
ATOM 1551 N N . VAL A 1 190 ? 2.454 5.069 12.373 1.00 95.38 190 VAL A N 1
ATOM 1552 C CA . VAL A 1 190 ? 2.296 4.910 10.924 1.00 95.38 190 VAL A CA 1
ATOM 1553 C C . VAL A 1 190 ? 3.312 3.881 10.434 1.00 95.38 190 VAL A C 1
ATOM 1555 O O . VAL A 1 190 ? 4.491 3.939 10.792 1.00 95.38 190 VAL A O 1
ATOM 1558 N N . TYR A 1 191 ? 2.838 2.931 9.629 1.00 95.44 191 TYR A N 1
ATOM 1559 C CA . TYR A 1 191 ? 3.640 1.875 9.016 1.00 95.44 191 TYR A CA 1
ATOM 1560 C C . TYR A 1 191 ? 3.414 1.936 7.509 1.00 95.44 191 TYR A C 1
ATOM 1562 O O . TYR A 1 191 ? 2.311 1.656 7.040 1.00 95.44 191 TYR A O 1
ATOM 1570 N N . PHE A 1 192 ? 4.446 2.299 6.755 1.00 96.06 192 PHE A N 1
ATOM 1571 C CA . PHE A 1 192 ? 4.416 2.256 5.300 1.00 96.06 192 PHE A CA 1
ATOM 1572 C C . PHE A 1 192 ? 5.318 1.129 4.814 1.00 96.06 192 PHE A C 1
ATOM 1574 O O . PHE A 1 192 ? 6.513 1.091 5.111 1.00 96.06 192 PHE A O 1
ATOM 1581 N N . ILE A 1 193 ? 4.720 0.190 4.087 1.00 95.69 193 ILE A N 1
ATOM 1582 C CA . ILE A 1 193 ? 5.410 -0.973 3.542 1.00 95.69 193 ILE A CA 1
ATOM 1583 C C . ILE A 1 193 ? 5.293 -0.925 2.023 1.00 95.69 193 ILE A C 1
ATOM 1585 O O . ILE A 1 193 ? 4.182 -0.935 1.486 1.00 95.69 193 ILE A O 1
ATOM 1589 N N . LEU A 1 194 ? 6.434 -0.907 1.344 1.00 96.12 194 LEU A N 1
ATOM 1590 C CA . LEU A 1 194 ? 6.544 -1.070 -0.100 1.00 96.12 194 LEU A CA 1
ATOM 1591 C C . LEU A 1 194 ? 7.084 -2.467 -0.396 1.00 96.12 194 LEU A C 1
ATOM 1593 O O . LEU A 1 194 ? 8.101 -2.868 0.164 1.00 96.12 194 LEU A O 1
ATOM 1597 N N . ILE A 1 195 ? 6.413 -3.191 -1.281 1.00 95.62 195 ILE A N 1
ATOM 1598 C CA . ILE A 1 195 ? 6.835 -4.504 -1.759 1.00 95.62 195 ILE A CA 1
ATOM 1599 C C . ILE A 1 195 ? 7.091 -4.393 -3.255 1.00 95.62 195 ILE A C 1
ATOM 1601 O O . ILE A 1 195 ? 6.235 -3.882 -3.977 1.00 95.62 195 ILE A O 1
ATOM 1605 N N . ARG A 1 196 ? 8.267 -4.841 -3.695 1.00 94.38 196 ARG A N 1
ATOM 1606 C CA . ARG A 1 196 ? 8.760 -4.630 -5.057 1.00 94.38 196 ARG A CA 1
ATOM 1607 C C . ARG A 1 196 ? 9.609 -5.793 -5.563 1.00 94.38 196 ARG A C 1
ATOM 1609 O O . ARG A 1 196 ? 10.222 -6.468 -4.743 1.00 94.38 196 ARG A O 1
ATOM 1616 N N . ASP A 1 197 ? 9.685 -5.997 -6.877 1.00 93.12 197 ASP A N 1
ATOM 1617 C CA . ASP A 1 197 ? 10.635 -6.940 -7.491 1.00 93.12 197 ASP A CA 1
ATOM 1618 C C . ASP A 1 197 ? 12.081 -6.607 -7.062 1.00 93.12 197 ASP A C 1
ATOM 1620 O O . ASP A 1 197 ? 12.505 -5.450 -7.075 1.00 93.12 197 ASP A O 1
ATOM 1624 N N . PHE A 1 198 ? 12.844 -7.632 -6.683 1.00 89.81 198 PHE A N 1
ATOM 1625 C CA . PHE A 1 198 ? 14.259 -7.570 -6.315 1.00 89.81 198 PHE A CA 1
ATOM 1626 C C . PHE A 1 198 ? 15.149 -6.957 -7.406 1.00 89.81 198 PHE A C 1
ATOM 1628 O O . PHE A 1 198 ? 16.201 -6.404 -7.096 1.00 89.81 198 PHE A O 1
ATOM 1635 N N . LYS A 1 199 ? 14.746 -7.031 -8.679 1.00 89.88 199 LYS A N 1
ATOM 1636 C CA . LYS A 1 199 ? 15.446 -6.392 -9.805 1.00 89.88 199 LYS A CA 1
ATOM 1637 C C . LYS A 1 199 ? 15.424 -4.866 -9.735 1.00 89.88 199 LYS A C 1
ATOM 1639 O O . LYS A 1 199 ? 16.244 -4.232 -10.397 1.00 89.88 199 LYS A O 1
ATOM 1644 N N . ALA A 1 200 ? 14.487 -4.283 -8.989 1.00 90.94 200 ALA A N 1
ATOM 1645 C CA . ALA A 1 200 ? 14.445 -2.852 -8.746 1.00 90.94 200 ALA A CA 1
ATOM 1646 C C . ALA A 1 200 ? 15.405 -2.503 -7.600 1.00 90.94 200 ALA A C 1
ATOM 1648 O O . ALA A 1 200 ? 15.111 -2.696 -6.420 1.00 90.94 200 ALA A O 1
ATOM 1649 N N . GLU A 1 201 ? 16.566 -1.967 -7.952 1.00 89.62 201 GLU A N 1
ATOM 1650 C CA . GLU A 1 201 ? 17.597 -1.580 -6.999 1.00 89.62 201 GLU A CA 1
ATOM 1651 C C . GLU A 1 201 ? 17.220 -0.271 -6.299 1.00 89.62 201 GLU A C 1
ATOM 1653 O O . GLU A 1 201 ? 16.903 0.721 -6.954 1.00 89.62 201 GLU A O 1
ATOM 1658 N N . LEU A 1 202 ? 17.283 -0.235 -4.967 1.00 90.88 202 LEU A N 1
ATOM 1659 C CA . LEU A 1 202 ? 17.096 1.001 -4.209 1.00 90.88 202 LEU A CA 1
ATOM 1660 C C . LEU A 1 202 ? 18.339 1.895 -4.352 1.00 90.88 202 LEU A C 1
ATOM 1662 O O . LEU A 1 202 ? 19.401 1.562 -3.839 1.00 90.88 202 LEU A O 1
ATOM 1666 N N . ILE A 1 203 ? 18.190 3.057 -4.991 1.00 89.25 203 ILE A N 1
ATOM 1667 C CA . ILE A 1 203 ? 19.279 4.031 -5.186 1.00 89.25 203 ILE A CA 1
ATOM 1668 C C . ILE A 1 203 ? 19.376 4.988 -3.996 1.00 89.25 203 ILE A C 1
ATOM 1670 O O . ILE A 1 203 ? 20.462 5.349 -3.548 1.00 89.25 203 ILE A O 1
ATOM 1674 N N . ARG A 1 204 ? 18.223 5.486 -3.534 1.00 86.56 204 ARG A N 1
ATOM 1675 C CA . ARG A 1 204 ? 18.141 6.537 -2.515 1.00 86.56 204 ARG A CA 1
ATOM 1676 C C . ARG A 1 204 ? 16.835 6.429 -1.747 1.00 86.56 204 ARG A C 1
ATOM 1678 O O . ARG A 1 204 ? 15.793 6.186 -2.344 1.00 86.56 204 ARG A O 1
ATOM 1685 N N . ALA A 1 205 ? 16.882 6.701 -0.451 1.00 85.31 205 ALA A N 1
ATOM 1686 C CA . ALA A 1 205 ? 15.709 6.992 0.359 1.00 85.31 205 ALA A CA 1
ATOM 1687 C C . ALA A 1 205 ? 15.941 8.319 1.088 1.00 85.31 205 ALA A C 1
ATOM 1689 O O . ALA A 1 205 ? 17.053 8.585 1.534 1.00 85.31 205 ALA A O 1
ATOM 1690 N N . HIS A 1 206 ? 14.917 9.169 1.161 1.00 76.50 206 HIS A N 1
ATOM 1691 C CA . HIS A 1 206 ? 14.997 10.424 1.920 1.00 76.50 206 HIS A CA 1
ATOM 1692 C C . HIS A 1 206 ? 14.946 10.167 3.431 1.00 76.50 206 HIS A C 1
ATOM 1694 O O . HIS A 1 206 ? 15.592 10.856 4.211 1.00 76.50 206 HIS A O 1
ATOM 1700 N N . THR A 1 207 ? 14.166 9.164 3.829 1.00 72.56 207 THR A N 1
ATOM 1701 C CA . THR A 1 207 ? 13.967 8.781 5.225 1.00 72.56 207 THR A CA 1
ATOM 1702 C C . THR A 1 207 ? 14.527 7.381 5.427 1.00 72.56 207 THR A C 1
ATOM 1704 O O . THR A 1 207 ? 14.205 6.484 4.636 1.00 72.56 207 THR A O 1
ATOM 1707 N N . ASP A 1 208 ? 15.309 7.183 6.489 1.00 74.25 208 ASP A N 1
ATOM 1708 C CA . ASP A 1 208 ? 15.786 5.856 6.875 1.00 74.25 208 ASP A CA 1
ATOM 1709 C C . ASP A 1 208 ? 14.591 4.913 7.053 1.00 74.25 208 ASP A C 1
ATOM 1711 O O . ASP A 1 208 ? 13.642 5.185 7.798 1.00 74.25 208 ASP A O 1
ATOM 1715 N N . PHE A 1 209 ? 14.607 3.801 6.323 1.00 76.56 209 PHE A N 1
ATOM 1716 C CA . PHE A 1 209 ? 13.618 2.751 6.510 1.00 76.56 209 PHE A CA 1
ATOM 1717 C C . PHE A 1 209 ? 14.032 1.879 7.699 1.00 76.56 209 PHE A C 1
ATOM 1719 O O . PHE A 1 209 ? 15.200 1.573 7.914 1.00 76.56 209 PHE A O 1
ATOM 1726 N N . HIS A 1 210 ? 13.048 1.442 8.475 1.00 82.31 210 HIS A N 1
ATOM 1727 C CA . HIS A 1 210 ? 13.234 0.637 9.677 1.00 82.31 210 HIS A CA 1
ATOM 1728 C C . HIS A 1 210 ? 13.772 -0.769 9.372 1.00 82.31 210 HIS A C 1
ATOM 1730 O O . HIS A 1 210 ? 14.538 -1.329 10.152 1.00 82.31 210 HIS A O 1
ATOM 1736 N N . LYS A 1 211 ? 13.316 -1.399 8.281 1.00 88.31 211 LYS A N 1
ATOM 1737 C CA . LYS A 1 211 ? 13.725 -2.765 7.914 1.00 88.31 211 LYS A CA 1
ATOM 1738 C C . LYS A 1 211 ? 13.588 -3.000 6.413 1.00 88.31 211 LYS A C 1
ATOM 1740 O O . LYS A 1 211 ? 12.622 -2.546 5.805 1.00 88.31 211 LYS A O 1
ATOM 1745 N N . MET A 1 212 ? 14.508 -3.781 5.853 1.00 90.88 212 MET A N 1
ATOM 1746 C CA . MET A 1 212 ? 14.388 -4.377 4.523 1.00 90.88 212 MET A CA 1
ATOM 1747 C C . MET A 1 212 ? 14.531 -5.895 4.641 1.00 90.88 212 MET A C 1
ATOM 1749 O O . MET A 1 212 ? 15.375 -6.379 5.397 1.00 90.88 212 MET A O 1
ATOM 1753 N N . ARG A 1 213 ? 13.692 -6.660 3.939 1.00 91.56 213 ARG A N 1
ATOM 1754 C CA . ARG A 1 213 ? 13.781 -8.129 3.907 1.00 91.56 213 ARG A CA 1
ATOM 1755 C C . ARG A 1 213 ? 13.229 -8.703 2.611 1.00 91.56 213 ARG A C 1
ATOM 1757 O O . ARG A 1 213 ? 12.378 -8.088 1.979 1.00 91.56 213 ARG A O 1
ATOM 1764 N N . ARG A 1 214 ? 13.654 -9.917 2.269 1.00 92.62 214 ARG A N 1
ATOM 1765 C CA . ARG A 1 214 ? 13.014 -10.713 1.218 1.00 92.62 214 ARG A CA 1
ATOM 1766 C C . ARG A 1 214 ? 11.624 -11.171 1.670 1.00 92.62 214 ARG A C 1
ATOM 1768 O O . ARG A 1 214 ? 11.435 -11.494 2.844 1.00 92.62 214 ARG A O 1
ATOM 1775 N N . LEU A 1 215 ? 10.670 -11.190 0.746 1.00 92.81 215 LEU A N 1
ATOM 1776 C CA . LEU A 1 215 ? 9.318 -11.688 0.983 1.00 92.81 215 LEU A CA 1
ATOM 1777 C C . LEU A 1 215 ? 9.287 -13.225 0.929 1.00 92.81 215 LEU A C 1
ATOM 1779 O O . LEU A 1 215 ? 9.904 -13.834 0.052 1.00 92.81 215 LEU A O 1
ATOM 1783 N N . GLU A 1 216 ? 8.560 -13.867 1.846 1.00 90.25 216 GLU A N 1
ATOM 1784 C CA . GLU A 1 216 ? 8.383 -15.323 1.827 1.00 90.25 216 GLU A CA 1
ATOM 1785 C C . GLU A 1 216 ? 7.244 -15.738 0.879 1.00 90.25 216 GLU A C 1
ATOM 1787 O O . GLU A 1 216 ? 6.084 -15.755 1.283 1.00 90.25 216 GLU A O 1
ATOM 1792 N N . ASN A 1 217 ? 7.553 -16.129 -0.362 1.00 86.31 217 ASN A N 1
ATOM 1793 C CA . ASN A 1 217 ? 6.550 -16.443 -1.398 1.00 86.31 217 ASN A CA 1
ATOM 1794 C C . ASN A 1 217 ? 5.354 -17.277 -0.889 1.00 86.31 217 ASN A C 1
ATOM 1796 O O . ASN A 1 217 ? 4.196 -16.921 -1.109 1.00 86.31 217 ASN A O 1
ATOM 1800 N N . ASN A 1 218 ? 5.635 -18.364 -0.164 1.00 86.44 218 ASN A N 1
ATOM 1801 C CA . ASN A 1 218 ? 4.615 -19.316 0.280 1.00 86.44 218 ASN A CA 1
ATOM 1802 C C . ASN A 1 218 ? 3.677 -18.750 1.360 1.00 86.44 218 ASN A C 1
ATOM 1804 O O . ASN A 1 218 ? 2.572 -19.255 1.508 1.00 86.44 218 ASN A O 1
ATOM 1808 N N . LEU A 1 219 ? 4.106 -17.748 2.139 1.00 87.44 219 LEU A N 1
ATOM 1809 C CA . LEU A 1 219 ? 3.246 -17.111 3.147 1.00 87.44 219 LEU A CA 1
ATOM 1810 C C . LEU A 1 219 ? 2.254 -16.123 2.516 1.00 87.44 219 LEU A C 1
ATOM 1812 O O . LEU A 1 219 ? 1.195 -15.869 3.082 1.00 87.44 219 LEU A O 1
ATOM 1816 N N . TRP A 1 220 ? 2.611 -15.558 1.359 1.00 91.31 220 TRP A N 1
ATOM 1817 C CA . TRP A 1 220 ? 1.902 -14.432 0.748 1.00 91.31 220 TRP A CA 1
ATOM 1818 C C . TRP A 1 220 ? 1.105 -14.797 -0.505 1.00 91.31 220 TRP A C 1
ATOM 1820 O O . TRP A 1 220 ? 0.330 -13.968 -0.968 1.00 91.31 220 TRP A O 1
ATOM 1830 N N . SER A 1 221 ? 1.265 -16.009 -1.045 1.00 90.38 221 SER A N 1
ATOM 1831 C CA . SER A 1 221 ? 0.603 -16.431 -2.292 1.00 90.38 221 SER A CA 1
ATOM 1832 C C . SER A 1 221 ? -0.925 -16.321 -2.202 1.00 90.38 221 SER A C 1
ATOM 1834 O O . SER A 1 221 ? -1.540 -15.691 -3.056 1.00 90.38 221 SER A O 1
ATOM 1836 N N . ASP A 1 222 ? -1.525 -16.807 -1.112 1.00 89.81 222 ASP A N 1
ATOM 1837 C CA . ASP A 1 222 ? -2.980 -16.731 -0.907 1.00 89.81 222 ASP A CA 1
ATOM 1838 C C . ASP A 1 222 ? -3.467 -15.281 -0.734 1.00 89.81 222 ASP A C 1
ATOM 1840 O O . ASP A 1 222 ? -4.558 -14.915 -1.172 1.00 89.81 222 ASP A O 1
ATOM 1844 N N . TYR A 1 223 ? -2.630 -14.424 -0.143 1.00 92.81 223 TYR A N 1
ATOM 1845 C CA . TYR A 1 223 ? -2.939 -13.018 0.123 1.00 92.81 223 TYR A CA 1
ATOM 1846 C C . TYR A 1 223 ? -2.944 -12.141 -1.139 1.00 92.81 223 TYR A C 1
ATOM 1848 O O . TYR A 1 223 ? -3.686 -11.160 -1.224 1.00 92.81 223 TYR A O 1
ATOM 1856 N N . VAL A 1 224 ? -2.095 -12.462 -2.118 1.00 92.62 224 VAL A N 1
ATOM 1857 C CA . VAL A 1 224 ? -1.992 -11.713 -3.383 1.00 92.62 224 VAL A CA 1
ATOM 1858 C C . VAL A 1 224 ? -2.740 -12.377 -4.535 1.00 92.62 224 VAL A C 1
ATOM 1860 O O . VAL A 1 224 ? -2.722 -11.847 -5.641 1.00 92.62 224 VAL A O 1
ATOM 1863 N N . SER A 1 225 ? -3.421 -13.495 -4.279 1.00 89.62 225 SER A N 1
ATOM 1864 C CA . SER A 1 225 ? -4.138 -14.283 -5.290 1.00 89.62 225 SER A CA 1
ATOM 1865 C C . SER A 1 225 ? -5.199 -13.491 -6.067 1.00 89.62 225 SER A C 1
ATOM 1867 O O . SER A 1 225 ? -5.481 -13.811 -7.222 1.00 89.62 225 SER A O 1
ATOM 1869 N N . SER A 1 226 ? -5.759 -12.431 -5.472 1.00 89.25 226 SER A N 1
ATOM 1870 C CA . SER A 1 226 ? -6.686 -11.522 -6.155 1.00 89.25 226 SER A CA 1
ATOM 1871 C C . SER A 1 226 ? -6.005 -10.519 -7.096 1.00 89.25 226 SER A C 1
ATOM 1873 O O . SER A 1 226 ? -6.660 -9.990 -7.991 1.00 89.25 226 SER A O 1
ATOM 1875 N N . LEU A 1 227 ? -4.695 -10.289 -6.949 1.00 90.31 227 LEU A N 1
ATOM 1876 C CA . LEU A 1 227 ? -3.891 -9.418 -7.819 1.00 90.31 227 LEU A CA 1
ATOM 1877 C C . LEU A 1 227 ? -3.142 -10.188 -8.903 1.00 90.31 227 LEU A C 1
ATOM 1879 O O . LEU A 1 227 ? -2.999 -9.701 -10.024 1.00 90.31 227 LEU A O 1
ATOM 1883 N N . SER A 1 228 ? -2.636 -11.373 -8.568 1.00 90.62 228 SER A N 1
ATOM 1884 C CA . SER A 1 228 ? -1.917 -12.226 -9.503 1.00 90.62 228 SER A CA 1
ATOM 1885 C C . SER A 1 228 ? -2.161 -13.698 -9.227 1.00 90.62 228 SER A C 1
ATOM 1887 O O . SER A 1 228 ? -2.286 -14.126 -8.082 1.00 90.62 228 SER A O 1
ATOM 1889 N N . LYS A 1 229 ? -2.164 -14.483 -10.306 1.00 87.56 229 LYS A N 1
ATOM 1890 C CA . LYS A 1 229 ? -2.137 -15.947 -10.242 1.00 87.56 229 LYS A CA 1
ATOM 1891 C C . LYS A 1 229 ? -0.739 -16.485 -9.945 1.00 87.56 229 LYS A C 1
ATOM 1893 O O . LYS A 1 229 ? -0.618 -17.605 -9.455 1.00 87.56 229 LYS A O 1
ATOM 1898 N N . ASP A 1 230 ? 0.292 -15.705 -10.252 1.00 89.62 230 ASP A N 1
ATOM 1899 C CA . ASP A 1 230 ? 1.671 -16.100 -10.017 1.00 89.62 230 ASP A CA 1
ATOM 1900 C C . ASP A 1 230 ? 2.064 -15.783 -8.567 1.00 89.62 230 ASP A C 1
ATOM 1902 O O . ASP A 1 230 ? 1.674 -14.745 -8.019 1.00 89.62 230 ASP A O 1
ATOM 1906 N N . PRO A 1 231 ? 2.858 -16.651 -7.917 1.00 86.81 231 PRO A N 1
ATOM 1907 C CA . PRO A 1 231 ? 3.329 -16.385 -6.567 1.00 86.81 231 PRO A CA 1
ATOM 1908 C C . PRO A 1 231 ? 4.226 -15.133 -6.552 1.00 86.81 231 PRO A C 1
ATOM 1910 O O . PRO A 1 231 ? 4.922 -14.868 -7.537 1.00 86.81 231 PRO A O 1
ATOM 1913 N N . PRO A 1 232 ? 4.298 -14.395 -5.425 1.00 90.00 232 PRO A N 1
ATOM 1914 C CA . PRO A 1 232 ? 5.100 -13.177 -5.297 1.00 90.00 232 PRO A CA 1
ATOM 1915 C C . PRO A 1 232 ? 6.598 -13.508 -5.186 1.00 90.00 232 PRO A C 1
ATOM 1917 O O . PRO A 1 232 ? 7.231 -13.324 -4.145 1.00 90.00 232 PRO A O 1
ATOM 1920 N N . ALA A 1 233 ? 7.164 -14.064 -6.254 1.00 88.69 233 ALA A N 1
ATOM 1921 C CA . ALA A 1 233 ? 8.534 -14.531 -6.313 1.00 88.69 233 ALA A CA 1
ATOM 1922 C C . ALA A 1 233 ? 9.522 -13.378 -6.472 1.00 88.69 233 ALA A C 1
ATOM 1924 O O . ALA A 1 233 ? 9.276 -12.435 -7.209 1.00 88.69 233 ALA A O 1
ATOM 1925 N N . GLN A 1 234 ? 10.670 -13.499 -5.796 1.00 90.88 234 GLN A N 1
ATOM 1926 C CA . GLN A 1 234 ? 11.759 -12.518 -5.865 1.00 90.88 234 GLN A CA 1
ATOM 1927 C C . GLN A 1 234 ? 11.325 -11.102 -5.451 1.00 90.88 234 GLN A C 1
ATOM 1929 O O . GLN A 1 234 ? 11.822 -10.126 -5.990 1.00 90.88 234 GLN A O 1
ATOM 1934 N N . MET A 1 235 ? 10.433 -10.980 -4.465 1.00 94.31 235 MET A N 1
ATOM 1935 C CA . MET A 1 235 ? 10.002 -9.678 -3.955 1.00 94.31 235 MET A CA 1
ATOM 1936 C C . MET A 1 235 ? 10.809 -9.256 -2.718 1.00 94.31 235 MET A C 1
ATOM 1938 O O . MET A 1 235 ? 11.157 -10.074 -1.859 1.00 94.31 235 MET A O 1
ATOM 1942 N N . MET A 1 236 ? 11.059 -7.958 -2.605 1.00 94.75 236 MET A N 1
ATOM 1943 C CA . MET A 1 236 ? 11.668 -7.273 -1.472 1.00 94.75 236 MET A CA 1
ATOM 1944 C C . MET A 1 236 ? 10.642 -6.392 -0.776 1.00 94.75 236 MET A C 1
ATOM 1946 O O . MET A 1 236 ? 9.837 -5.726 -1.417 1.00 94.75 236 MET A O 1
ATOM 1950 N N . LEU A 1 237 ? 10.695 -6.382 0.550 1.00 94.12 237 LEU A N 1
ATOM 1951 C CA . LEU A 1 237 ? 9.863 -5.574 1.424 1.00 94.12 237 LEU A CA 1
ATOM 1952 C C . LEU A 1 237 ? 10.718 -4.474 2.051 1.00 94.12 237 LEU A C 1
ATOM 1954 O O . LEU A 1 237 ? 11.691 -4.771 2.746 1.00 94.12 237 LEU A O 1
ATOM 1958 N N . TYR A 1 238 ? 10.303 -3.227 1.860 1.00 94.88 238 TYR A N 1
ATOM 1959 C CA . TYR A 1 238 ? 10.876 -2.019 2.447 1.00 94.88 238 TYR A CA 1
ATOM 1960 C C . TYR A 1 238 ? 9.876 -1.426 3.432 1.00 94.88 238 TYR A C 1
ATOM 1962 O O . TYR A 1 238 ? 8.709 -1.224 3.093 1.00 94.88 238 TYR A O 1
ATOM 1970 N N . HIS A 1 239 ? 10.311 -1.177 4.662 1.00 94.00 239 HIS A N 1
ATOM 1971 C CA . HIS A 1 239 ? 9.423 -0.805 5.754 1.00 94.00 239 HIS A CA 1
ATOM 1972 C C . HIS A 1 239 ? 9.866 0.501 6.406 1.00 94.00 239 HIS A C 1
ATOM 1974 O O . HIS A 1 239 ? 10.880 0.532 7.098 1.00 94.00 239 HIS A O 1
ATOM 1980 N N . TRP A 1 240 ? 9.060 1.549 6.263 1.00 94.88 240 TRP A N 1
ATOM 1981 C CA . TRP A 1 240 ? 9.168 2.793 7.020 1.00 94.88 240 TRP A CA 1
ATOM 1982 C C . TRP A 1 240 ? 8.180 2.789 8.181 1.00 94.88 240 TRP A C 1
ATOM 1984 O O . TRP A 1 240 ? 7.021 2.397 8.029 1.00 94.88 240 TRP A O 1
ATOM 1994 N N . ARG A 1 241 ? 8.636 3.244 9.348 1.00 92.69 241 ARG A N 1
ATOM 1995 C CA . ARG A 1 241 ? 7.842 3.240 10.574 1.00 92.69 241 ARG A CA 1
ATOM 1996 C C . ARG A 1 241 ? 8.088 4.504 11.376 1.00 92.69 241 ARG A C 1
ATOM 1998 O O . ARG A 1 241 ? 9.232 4.824 11.673 1.00 92.69 241 ARG A O 1
ATOM 2005 N N . VAL A 1 242 ? 7.007 5.124 11.835 1.00 92.88 242 VAL A N 1
ATOM 2006 C CA . VAL A 1 242 ? 7.039 6.133 12.899 1.00 92.88 242 VAL A CA 1
ATOM 2007 C C . VAL A 1 242 ? 6.096 5.684 14.008 1.00 92.88 242 VAL A C 1
ATOM 2009 O O . VAL A 1 242 ? 4.968 5.268 13.749 1.00 92.88 242 VAL A O 1
ATOM 2012 N N . LYS A 1 243 ? 6.560 5.734 15.257 1.00 91.38 243 LYS A N 1
ATOM 2013 C CA . LYS A 1 243 ? 5.752 5.456 16.448 1.00 91.38 243 LYS A CA 1
ATOM 2014 C C . LYS A 1 243 ? 6.090 6.496 17.506 1.00 91.38 243 LYS A C 1
ATOM 2016 O O . LYS A 1 243 ? 7.254 6.625 17.870 1.00 91.38 243 LYS A O 1
ATOM 2021 N N . LYS A 1 244 ? 5.078 7.202 18.002 1.00 87.31 244 LYS A N 1
ATOM 2022 C CA . LYS A 1 244 ? 5.205 8.175 19.089 1.00 87.31 244 LYS A CA 1
ATOM 2023 C C . LYS A 1 244 ? 4.379 7.701 20.289 1.00 87.31 244 LYS A C 1
ATOM 2025 O O . LYS A 1 244 ? 3.300 7.137 20.118 1.00 87.31 244 LYS A O 1
ATOM 2030 N N . THR A 1 245 ? 4.924 7.857 21.495 1.00 76.88 245 THR A N 1
ATOM 2031 C CA . THR A 1 245 ? 4.293 7.367 22.738 1.00 76.88 245 THR A CA 1
ATOM 2032 C C . THR A 1 245 ? 3.412 8.430 23.397 1.00 76.88 245 THR A C 1
ATOM 2034 O O . THR A 1 245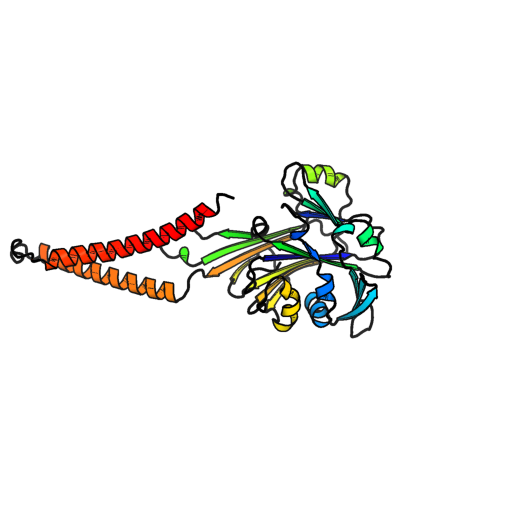 ? 2.363 8.091 23.929 1.00 76.88 245 THR A O 1
ATOM 2037 N N . SER A 1 246 ? 3.827 9.697 23.353 1.00 73.06 246 SER A N 1
ATOM 2038 C CA . SER A 1 246 ? 3.164 10.824 24.029 1.00 73.06 246 SER A CA 1
ATOM 2039 C C . SER A 1 246 ? 2.674 11.910 23.070 1.00 73.06 246 SER A C 1
ATOM 2041 O O . SER A 1 246 ? 1.700 12.596 23.355 1.00 73.06 246 SER A O 1
ATOM 2043 N N . GLU A 1 247 ? 3.343 12.067 21.933 1.00 82.19 247 GLU A N 1
ATOM 2044 C CA . GLU A 1 247 ? 2.999 13.051 20.913 1.00 82.19 247 GLU A CA 1
ATOM 2045 C C . GLU A 1 247 ? 2.193 12.418 19.780 1.00 82.19 247 GLU A C 1
ATOM 2047 O O . GLU A 1 247 ? 2.413 11.262 19.412 1.00 82.19 247 GLU A O 1
ATOM 2052 N N . ARG A 1 248 ? 1.304 13.201 19.168 1.00 86.56 248 ARG A N 1
ATOM 2053 C CA . ARG A 1 248 ? 0.625 12.789 17.939 1.00 86.56 248 ARG A CA 1
ATOM 2054 C C . ARG A 1 248 ? 1.554 12.907 16.728 1.00 86.56 248 ARG A C 1
ATOM 2056 O O . ARG A 1 248 ? 2.491 13.709 16.708 1.00 86.56 248 ARG A O 1
ATOM 2063 N N . ILE A 1 249 ? 1.288 12.096 15.714 1.00 91.00 249 ILE A N 1
ATOM 2064 C CA . ILE A 1 249 ? 1.897 12.217 14.390 1.00 91.00 249 ILE A CA 1
ATOM 2065 C C . ILE A 1 249 ? 0.981 13.114 13.553 1.00 91.00 249 ILE A C 1
ATOM 2067 O O . ILE A 1 249 ? -0.150 12.729 13.260 1.00 91.00 249 ILE A O 1
ATOM 2071 N N . ASP A 1 250 ? 1.454 14.314 13.214 1.00 89.69 250 ASP A N 1
ATOM 2072 C CA . ASP A 1 250 ? 0.697 15.256 12.382 1.00 89.69 250 ASP A CA 1
ATOM 2073 C C . ASP A 1 250 ? 0.747 14.857 10.899 1.00 89.69 250 ASP A C 1
ATOM 2075 O O . ASP A 1 250 ? -0.297 14.817 10.248 1.00 89.69 250 ASP A O 1
ATOM 2079 N N . ASP A 1 251 ? 1.931 14.504 10.395 1.00 92.00 251 ASP A N 1
ATOM 2080 C CA . ASP A 1 251 ? 2.208 14.127 9.009 1.00 92.00 251 ASP A CA 1
ATOM 2081 C C . ASP A 1 251 ? 3.214 12.962 8.910 1.00 92.00 251 ASP A C 1
ATOM 2083 O O . ASP A 1 251 ? 3.856 12.548 9.880 1.00 92.00 251 ASP A O 1
ATOM 2087 N N . PHE A 1 252 ? 3.309 12.364 7.722 1.00 93.44 252 PHE A N 1
ATOM 2088 C CA . PHE A 1 252 ? 4.306 11.341 7.419 1.00 93.44 252 PHE A CA 1
ATOM 2089 C C . PHE A 1 252 ? 4.648 11.333 5.928 1.00 93.44 252 PHE A C 1
ATOM 2091 O O . PHE A 1 252 ? 3.754 11.313 5.080 1.00 93.44 252 PHE A O 1
ATOM 2098 N N . ILE A 1 253 ? 5.945 11.285 5.611 1.00 93.38 253 ILE A N 1
ATOM 2099 C CA . ILE A 1 253 ? 6.453 11.211 4.239 1.00 93.38 253 ILE A CA 1
ATOM 2100 C C . ILE A 1 253 ? 7.452 10.058 4.121 1.00 93.38 253 ILE A C 1
ATOM 2102 O O . ILE A 1 253 ? 8.416 9.962 4.886 1.00 93.38 253 ILE A O 1
ATOM 2106 N N . ALA A 1 254 ? 7.245 9.209 3.118 1.00 94.00 254 ALA A N 1
ATOM 2107 C CA . ALA A 1 254 ? 8.208 8.212 2.677 1.00 94.00 254 ALA A CA 1
ATOM 2108 C C . ALA A 1 254 ? 8.521 8.436 1.196 1.00 94.00 254 ALA A C 1
ATOM 2110 O O . ALA A 1 254 ? 7.627 8.370 0.355 1.00 94.00 254 ALA A O 1
ATOM 2111 N N . LEU A 1 255 ? 9.794 8.687 0.888 1.00 92.88 255 LEU A N 1
ATOM 2112 C CA . LEU A 1 255 ? 10.280 8.865 -0.477 1.00 92.88 255 LEU A CA 1
ATOM 2113 C C . LEU A 1 255 ? 11.464 7.937 -0.728 1.00 92.88 255 LEU A C 1
ATOM 2115 O O . LEU A 1 255 ? 12.430 7.924 0.044 1.00 92.88 255 LEU A O 1
ATOM 2119 N N . ALA A 1 256 ? 11.391 7.190 -1.826 1.00 93.88 256 ALA A N 1
ATOM 2120 C CA . ALA A 1 256 ? 12.426 6.267 -2.262 1.00 93.88 256 ALA A CA 1
ATOM 2121 C C . ALA A 1 256 ? 12.563 6.266 -3.789 1.00 93.88 256 ALA A C 1
ATOM 2123 O O . ALA A 1 256 ? 11.578 6.355 -4.516 1.00 93.88 256 ALA A O 1
ATOM 2124 N N . SER A 1 257 ? 13.793 6.152 -4.278 1.00 93.00 257 SER A N 1
ATOM 2125 C CA . SER A 1 257 ? 14.126 6.091 -5.699 1.00 93.00 257 SER A CA 1
ATOM 2126 C C . SER A 1 257 ? 14.715 4.732 -6.037 1.00 93.00 257 SER A C 1
ATOM 2128 O O . SER A 1 257 ? 15.655 4.285 -5.378 1.00 93.00 257 SER A O 1
ATOM 2130 N N . PHE A 1 258 ? 14.203 4.111 -7.091 1.00 93.31 258 PHE A N 1
ATOM 2131 C CA . PHE A 1 258 ? 14.609 2.786 -7.537 1.00 93.31 258 PHE A CA 1
ATOM 2132 C C . PHE A 1 258 ? 15.091 2.808 -8.979 1.00 93.31 258 PHE A C 1
ATOM 2134 O O . PHE A 1 258 ? 14.571 3.577 -9.784 1.00 93.31 258 PHE A O 1
ATOM 2141 N N . ARG A 1 259 ? 16.046 1.941 -9.309 1.00 90.44 259 ARG A N 1
ATOM 2142 C CA . ARG A 1 259 ? 16.544 1.723 -10.664 1.00 90.44 259 ARG A CA 1
ATOM 2143 C C . ARG A 1 259 ? 16.175 0.330 -11.142 1.00 90.44 259 ARG A C 1
ATOM 2145 O O . ARG A 1 259 ? 16.454 -0.642 -10.451 1.00 90.44 259 ARG A O 1
ATOM 2152 N N . THR A 1 260 ? 15.654 0.234 -12.356 1.00 88.69 260 THR A N 1
ATOM 2153 C CA . THR A 1 260 ? 15.373 -1.053 -13.003 1.00 88.69 260 THR A CA 1
ATOM 2154 C C . THR A 1 260 ? 16.034 -1.091 -14.372 1.00 88.69 260 THR A C 1
ATOM 2156 O O . THR A 1 260 ? 15.970 -0.112 -15.116 1.00 88.69 260 THR A O 1
ATOM 2159 N N . ILE A 1 261 ? 16.666 -2.214 -14.717 1.00 82.12 261 ILE A N 1
ATOM 2160 C CA . ILE A 1 261 ? 17.259 -2.431 -16.043 1.00 82.12 261 ILE A CA 1
ATOM 2161 C C . ILE A 1 261 ? 16.138 -2.678 -17.062 1.00 82.12 261 ILE A C 1
ATOM 2163 O O . ILE A 1 261 ? 15.288 -3.540 -16.850 1.00 82.12 261 ILE A O 1
ATOM 2167 N N . LYS A 1 262 ? 16.138 -1.931 -18.172 1.00 71.19 262 LYS A N 1
ATOM 2168 C CA . LYS A 1 262 ? 15.121 -2.030 -19.236 1.00 71.19 262 LYS A CA 1
ATOM 2169 C C . LYS A 1 262 ? 15.387 -3.147 -20.245 1.00 71.19 262 LYS A C 1
ATOM 2171 O O . LYS A 1 262 ? 14.439 -3.728 -20.763 1.00 71.19 262 LYS A O 1
ATOM 2176 N N . HIS A 1 263 ? 16.655 -3.401 -20.563 1.00 68.75 263 HIS A N 1
ATOM 2177 C CA . HIS A 1 263 ? 17.044 -4.225 -21.708 1.00 68.75 263 HIS A CA 1
ATOM 2178 C C . HIS A 1 263 ? 17.592 -5.587 -21.304 1.00 68.75 263 HIS A C 1
ATOM 2180 O O . HIS A 1 263 ? 18.233 -5.748 -20.266 1.00 68.75 263 HIS A O 1
ATOM 2186 N N . SER A 1 264 ? 17.335 -6.570 -22.161 1.00 68.19 264 SER A N 1
ATOM 2187 C CA . SER A 1 264 ? 17.846 -7.922 -21.996 1.00 68.19 264 SER A CA 1
ATOM 2188 C C . SER A 1 264 ? 19.308 -8.011 -22.443 1.00 68.19 264 SER A C 1
ATOM 2190 O O . SER A 1 264 ? 19.780 -7.213 -23.253 1.00 68.19 264 SER A O 1
ATOM 2192 N N . LEU A 1 265 ? 20.032 -9.030 -21.968 1.00 74.25 265 LEU A N 1
ATOM 2193 C CA . LEU A 1 265 ? 21.399 -9.318 -22.423 1.00 74.25 265 LEU A CA 1
ATOM 2194 C C . LEU A 1 265 ? 21.480 -9.490 -23.953 1.00 74.25 265 LEU A C 1
ATOM 2196 O O . LEU A 1 265 ? 22.492 -9.156 -24.563 1.00 74.25 265 LEU A O 1
ATOM 2200 N N . LEU A 1 266 ? 20.410 -9.984 -24.582 1.00 74.25 266 LEU A N 1
ATOM 2201 C CA . LEU A 1 266 ? 20.356 -10.197 -26.025 1.00 74.25 266 LEU A CA 1
ATOM 2202 C C . LEU A 1 266 ? 20.367 -8.879 -26.803 1.00 74.25 266 LEU A C 1
ATOM 2204 O O . LEU A 1 266 ? 21.069 -8.784 -27.807 1.00 74.25 266 LEU A O 1
ATOM 2208 N N . ASP A 1 267 ? 19.663 -7.855 -26.314 1.00 73.00 267 ASP A N 1
ATOM 2209 C CA . ASP A 1 267 ? 19.678 -6.520 -26.927 1.00 73.00 267 ASP A CA 1
ATOM 2210 C C . ASP A 1 267 ? 21.102 -5.944 -26.939 1.00 73.00 267 ASP A C 1
ATOM 2212 O O . ASP A 1 267 ? 21.531 -5.325 -27.913 1.00 73.00 267 ASP A O 1
ATOM 2216 N N . TYR A 1 268 ? 21.864 -6.211 -25.875 1.00 74.00 268 TYR A N 1
ATOM 2217 C CA . TYR A 1 268 ? 23.259 -5.799 -25.751 1.00 74.00 268 TYR A CA 1
ATOM 2218 C C . TYR A 1 268 ? 24.177 -6.541 -26.729 1.00 74.00 268 TYR A C 1
ATOM 2220 O O . TYR A 1 268 ? 24.959 -5.913 -27.442 1.00 74.00 268 TYR A O 1
ATOM 2228 N N . VAL A 1 269 ? 24.055 -7.870 -26.810 1.00 83.38 269 VAL A N 1
ATOM 2229 C CA . VAL A 1 269 ? 24.829 -8.691 -27.757 1.00 83.38 269 VAL A CA 1
ATOM 2230 C C . VAL A 1 269 ? 24.537 -8.277 -29.199 1.00 83.38 269 VAL A C 1
ATOM 2232 O O . VAL A 1 269 ? 25.466 -8.104 -29.987 1.00 83.38 269 VAL A O 1
ATOM 2235 N N . LEU A 1 270 ? 23.264 -8.056 -29.536 1.00 81.88 270 LEU A N 1
ATOM 2236 C CA . LEU A 1 270 ? 22.859 -7.580 -30.856 1.00 81.88 270 LEU A CA 1
ATOM 2237 C C . LEU A 1 270 ? 23.443 -6.192 -31.150 1.00 81.88 270 LEU A C 1
ATOM 2239 O O . LEU A 1 270 ? 23.951 -5.959 -32.244 1.00 81.88 270 LEU A O 1
ATOM 2243 N N . GLY A 1 271 ? 23.422 -5.288 -30.167 1.00 80.94 271 GLY A N 1
ATOM 2244 C CA . GLY A 1 271 ? 24.024 -3.962 -30.278 1.00 80.94 271 GLY A CA 1
ATOM 2245 C C . GLY A 1 271 ? 25.528 -4.011 -30.560 1.00 80.94 271 GLY A C 1
ATOM 2246 O O . GLY A 1 271 ? 25.994 -3.334 -31.476 1.00 80.94 271 GLY A O 1
ATOM 2247 N N . ILE A 1 272 ? 26.281 -4.847 -29.836 1.00 84.94 272 ILE A N 1
ATOM 2248 C CA . ILE A 1 272 ? 27.720 -5.054 -30.080 1.00 84.94 272 ILE A CA 1
ATOM 2249 C C . ILE A 1 272 ? 27.957 -5.613 -31.480 1.00 84.94 272 ILE A C 1
ATOM 2251 O O . ILE A 1 272 ? 28.847 -5.142 -32.185 1.00 84.94 272 ILE A O 1
ATOM 2255 N N . PHE A 1 273 ? 27.165 -6.602 -31.890 1.00 85.25 273 PHE A N 1
ATOM 2256 C CA . PHE A 1 273 ? 27.302 -7.216 -33.204 1.00 85.25 273 PHE A CA 1
ATOM 2257 C C . PHE A 1 273 ? 27.092 -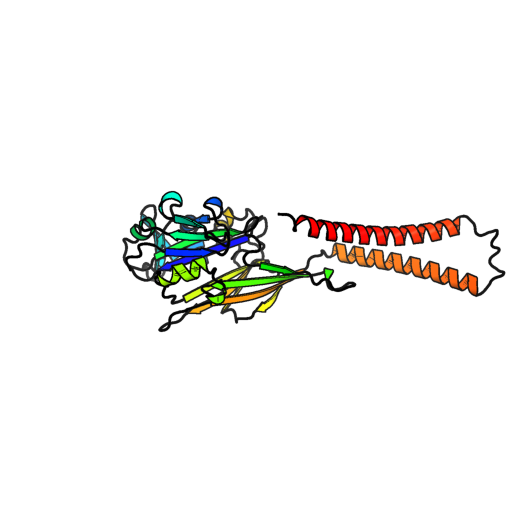6.191 -34.327 1.00 85.25 273 PHE A C 1
ATOM 2259 O O . PHE A 1 273 ? 27.926 -6.081 -35.224 1.00 85.25 273 PHE A O 1
ATOM 2266 N N . LEU A 1 274 ? 26.035 -5.376 -34.235 1.00 83.38 274 LEU A N 1
ATOM 2267 C CA . LEU A 1 274 ? 25.763 -4.299 -35.191 1.00 83.38 274 LEU A CA 1
ATOM 2268 C C . LEU A 1 274 ? 26.871 -3.241 -35.206 1.00 83.38 274 LEU A C 1
ATOM 2270 O O . LEU A 1 274 ? 27.270 -2.788 -36.278 1.00 83.38 274 LEU A O 1
ATOM 2274 N N . LEU A 1 275 ? 27.399 -2.869 -34.037 1.00 85.06 275 LEU A N 1
ATOM 2275 C CA . LEU A 1 275 ? 28.504 -1.917 -33.939 1.00 85.06 275 LEU A CA 1
ATOM 2276 C C . LEU A 1 275 ? 29.783 -2.474 -34.583 1.00 85.06 275 LEU A C 1
ATOM 2278 O O . LEU A 1 275 ? 30.467 -1.750 -35.301 1.00 85.06 275 LEU A O 1
ATOM 2282 N N . GLY A 1 276 ? 30.071 -3.763 -34.385 1.00 87.69 276 GLY A N 1
ATOM 2283 C CA . GLY A 1 276 ? 31.185 -4.455 -35.035 1.00 87.69 276 GLY A CA 1
ATOM 2284 C C . GLY A 1 276 ? 31.039 -4.495 -36.557 1.00 87.69 276 GLY A C 1
ATOM 2285 O O . GLY A 1 276 ? 31.983 -4.175 -37.276 1.00 87.69 276 GLY A O 1
ATOM 2286 N N . MET A 1 277 ? 29.838 -4.799 -37.064 1.00 87.19 277 MET A N 1
ATOM 2287 C CA . MET A 1 277 ? 29.549 -4.745 -38.503 1.00 87.19 277 MET A CA 1
ATOM 2288 C C . MET A 1 277 ? 29.750 -3.340 -39.079 1.00 87.19 277 MET A C 1
ATOM 2290 O O . MET A 1 277 ? 30.346 -3.192 -40.146 1.00 87.19 277 MET A O 1
ATOM 2294 N N . ALA A 1 278 ? 29.274 -2.309 -38.377 1.00 82.56 278 ALA A N 1
ATOM 2295 C CA . ALA A 1 278 ? 29.444 -0.920 -38.791 1.00 82.56 278 ALA A CA 1
ATOM 2296 C C . ALA A 1 278 ? 30.921 -0.495 -38.783 1.00 82.56 278 ALA A C 1
ATOM 2298 O O . ALA A 1 278 ? 31.362 0.178 -39.713 1.00 82.56 278 ALA A O 1
ATOM 2299 N N . GLY A 1 279 ? 31.691 -0.925 -37.777 1.00 88.06 279 GLY A N 1
ATOM 2300 C CA . GLY A 1 279 ? 33.133 -0.691 -37.695 1.00 88.06 279 GLY A CA 1
ATOM 2301 C C . GLY A 1 279 ? 33.882 -1.288 -38.885 1.00 88.06 279 GLY A C 1
ATOM 2302 O O . GLY A 1 279 ? 34.617 -0.571 -39.559 1.00 88.06 279 GLY A O 1
ATOM 2303 N N . ASN A 1 280 ? 33.611 -2.553 -39.212 1.00 85.44 280 ASN A N 1
ATOM 2304 C CA . ASN A 1 280 ? 34.216 -3.222 -40.368 1.00 85.44 280 ASN A CA 1
ATOM 2305 C C . ASN A 1 280 ? 33.844 -2.538 -41.695 1.00 85.44 280 ASN A C 1
ATOM 2307 O O . ASN A 1 280 ? 34.688 -2.367 -42.572 1.00 85.44 280 ASN A O 1
ATOM 2311 N N . ALA A 1 281 ? 32.587 -2.112 -41.851 1.00 83.44 281 ALA A N 1
ATOM 2312 C CA . ALA A 1 281 ? 32.156 -1.383 -43.043 1.00 83.44 281 ALA A CA 1
ATOM 2313 C C . ALA A 1 281 ? 32.858 -0.017 -43.171 1.00 83.44 281 ALA A C 1
ATOM 2315 O O . ALA A 1 281 ? 33.228 0.388 -44.273 1.00 83.44 281 ALA A O 1
ATOM 2316 N N . ALA A 1 282 ? 33.064 0.684 -42.052 1.00 82.06 282 ALA A N 1
ATOM 2317 C CA . ALA A 1 282 ? 33.782 1.955 -42.020 1.00 82.06 282 ALA A CA 1
ATOM 2318 C C . ALA A 1 282 ? 35.279 1.789 -42.326 1.00 82.06 282 ALA A C 1
ATOM 2320 O O . ALA A 1 282 ? 35.833 2.600 -43.066 1.00 82.06 282 ALA A O 1
ATOM 2321 N N . GLU A 1 283 ? 35.920 0.736 -41.809 1.00 85.81 283 GLU A N 1
ATOM 2322 C CA . GLU A 1 283 ? 37.309 0.390 -42.133 1.00 85.81 283 GLU A CA 1
ATOM 2323 C C . GLU A 1 283 ? 37.477 0.156 -43.637 1.00 85.81 283 GLU A C 1
ATOM 2325 O O . GLU A 1 283 ? 38.324 0.789 -44.266 1.00 85.81 283 GLU A O 1
ATOM 2330 N N . ALA A 1 284 ? 36.627 -0.691 -44.228 1.00 81.62 284 ALA A N 1
ATOM 2331 C CA . ALA A 1 284 ? 36.667 -0.985 -45.657 1.00 81.62 284 ALA A CA 1
ATOM 2332 C C . ALA A 1 284 ? 36.494 0.284 -46.509 1.00 81.62 284 ALA A C 1
ATOM 2334 O O . ALA A 1 284 ? 37.222 0.489 -47.481 1.00 81.62 284 ALA A O 1
ATOM 2335 N N . PHE A 1 285 ? 35.575 1.172 -46.116 1.00 79.62 285 PHE A N 1
ATOM 2336 C CA . PHE A 1 285 ? 35.364 2.453 -46.787 1.00 79.62 285 PHE A CA 1
ATOM 2337 C C . PHE A 1 285 ? 36.589 3.378 -46.688 1.00 79.62 285 PHE A C 1
ATOM 2339 O O . PHE A 1 285 ? 37.022 3.942 -47.693 1.00 79.62 285 PHE A O 1
ATOM 2346 N N . LEU A 1 286 ? 37.184 3.511 -45.499 1.00 79.81 286 LEU A N 1
ATOM 2347 C CA . LEU A 1 286 ? 38.372 4.342 -45.277 1.00 79.81 286 LEU A CA 1
ATOM 2348 C C . LEU A 1 286 ? 39.597 3.817 -46.028 1.00 79.81 286 LEU A C 1
ATOM 2350 O O . LEU A 1 286 ? 40.294 4.599 -46.673 1.00 79.81 286 LEU A O 1
ATOM 2354 N N . ALA A 1 287 ? 39.846 2.507 -45.986 1.00 79.88 287 ALA A N 1
ATOM 2355 C CA . ALA A 1 287 ? 40.948 1.878 -46.711 1.00 79.88 287 ALA A CA 1
ATOM 2356 C C . ALA A 1 287 ? 40.841 2.133 -48.223 1.00 79.88 287 ALA A C 1
ATOM 2358 O O . ALA A 1 287 ? 41.836 2.434 -48.888 1.00 79.88 287 ALA A O 1
ATOM 2359 N N . SER A 1 288 ? 39.616 2.080 -48.745 1.00 77.50 288 SER A N 1
ATOM 2360 C CA . SER A 1 288 ? 39.306 2.355 -50.144 1.00 77.50 288 SER A CA 1
ATOM 2361 C C . SER A 1 288 ? 39.497 3.833 -50.524 1.00 77.50 288 SER A C 1
ATOM 2363 O O . SER A 1 288 ? 40.054 4.148 -51.575 1.00 77.50 288 SER A O 1
ATOM 2365 N N . LEU A 1 289 ? 39.130 4.760 -49.634 1.00 76.31 289 LEU A N 1
ATOM 2366 C CA . LEU A 1 289 ? 39.373 6.192 -49.825 1.00 76.31 289 LEU A CA 1
ATOM 2367 C C . LEU A 1 289 ? 40.876 6.527 -49.825 1.00 76.31 289 LEU A C 1
ATOM 2369 O O . LEU A 1 289 ? 41.338 7.313 -50.649 1.00 76.31 289 LEU A O 1
ATOM 2373 N N . ILE A 1 290 ? 41.648 5.921 -48.919 1.00 79.56 290 ILE A N 1
ATOM 2374 C CA . ILE A 1 290 ? 43.097 6.147 -48.806 1.00 79.56 290 ILE A CA 1
ATOM 2375 C C . ILE A 1 290 ? 43.828 5.643 -50.052 1.00 79.56 290 ILE A C 1
ATOM 2377 O O . ILE A 1 290 ? 44.692 6.346 -50.572 1.00 79.56 290 ILE A O 1
ATOM 2381 N N . THR A 1 291 ? 43.471 4.462 -50.559 1.00 77.38 291 THR A N 1
ATOM 2382 C CA . THR A 1 291 ? 44.069 3.918 -51.790 1.00 77.38 291 THR A CA 1
ATOM 2383 C C . THR A 1 291 ? 43.784 4.801 -53.006 1.00 77.38 291 THR A C 1
ATOM 2385 O O . THR A 1 291 ? 44.691 5.030 -53.801 1.00 77.38 291 THR A O 1
ATOM 2388 N N . MET A 1 292 ? 42.586 5.388 -53.103 1.00 71.19 292 MET A N 1
ATOM 2389 C CA . MET A 1 292 ? 42.241 6.353 -54.158 1.00 71.19 292 MET A CA 1
ATOM 2390 C C . MET A 1 292 ? 43.086 7.638 -54.102 1.00 71.19 292 MET A C 1
ATOM 2392 O O . MET A 1 292 ? 43.429 8.205 -55.136 1.00 71.19 292 MET A O 1
ATOM 2396 N N . ILE A 1 293 ? 43.422 8.114 -52.899 1.00 74.38 293 ILE A N 1
ATOM 2397 C CA . ILE A 1 293 ? 44.240 9.323 -52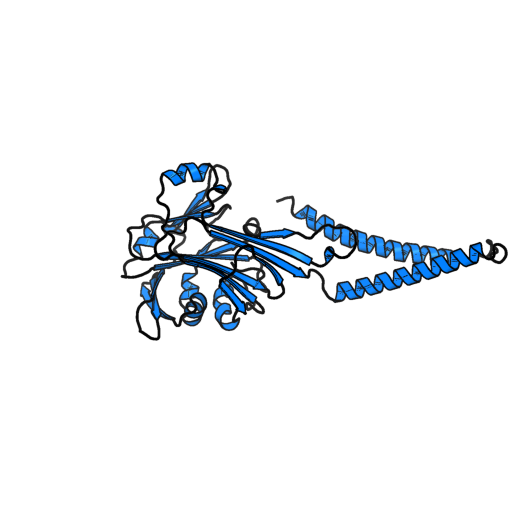.707 1.00 74.38 293 ILE A CA 1
ATOM 2398 C C . ILE A 1 293 ? 45.729 9.033 -52.953 1.00 74.38 293 ILE A C 1
ATOM 2400 O O . ILE A 1 293 ? 46.439 9.884 -53.487 1.00 74.38 293 ILE A O 1
ATOM 2404 N N . ALA A 1 294 ? 46.205 7.851 -52.554 1.00 75.75 294 ALA A N 1
ATOM 2405 C CA . ALA A 1 294 ? 47.612 7.467 -52.642 1.00 75.75 294 ALA A CA 1
ATOM 2406 C C . ALA A 1 294 ? 48.065 7.110 -54.068 1.00 75.75 294 ALA A C 1
ATOM 2408 O O . ALA A 1 294 ? 49.236 7.311 -54.383 1.00 75.75 294 ALA A O 1
ATOM 2409 N N . ASP A 1 295 ? 47.163 6.624 -54.927 1.00 65.44 295 ASP A N 1
ATOM 2410 C CA . ASP A 1 295 ? 47.472 6.336 -56.331 1.00 65.44 295 ASP A CA 1
ATOM 2411 C C . ASP A 1 295 ? 46.319 6.733 -57.282 1.00 65.44 295 ASP A C 1
ATOM 2413 O O . ASP A 1 295 ? 45.449 5.917 -57.612 1.00 65.44 295 ASP A O 1
ATOM 2417 N N . PRO A 1 296 ? 46.315 7.990 -57.767 1.00 57.34 296 PRO A N 1
ATOM 2418 C CA . PRO A 1 296 ? 45.311 8.488 -58.708 1.00 57.34 296 PRO A CA 1
ATOM 2419 C C . PRO A 1 296 ? 45.389 7.864 -60.112 1.00 57.34 296 PRO A C 1
ATOM 2421 O O . PRO A 1 296 ? 44.500 8.116 -60.922 1.00 57.34 296 PRO A O 1
ATOM 2424 N N . GLN A 1 297 ? 46.453 7.114 -60.441 1.00 55.72 297 GLN A N 1
ATOM 2425 C CA . GLN A 1 297 ? 46.638 6.480 -61.755 1.00 55.72 297 GLN A CA 1
ATOM 2426 C C . GLN A 1 297 ? 46.424 4.958 -61.739 1.00 55.72 297 GLN A C 1
ATOM 2428 O O . GLN A 1 297 ? 46.158 4.389 -62.796 1.00 55.72 297 GLN A O 1
ATOM 2433 N N . ALA A 1 298 ? 46.452 4.297 -60.576 1.00 53.03 298 ALA A N 1
ATOM 2434 C CA . ALA A 1 298 ? 46.050 2.890 -60.441 1.00 53.03 298 ALA A CA 1
ATOM 2435 C C . ALA A 1 298 ? 44.529 2.670 -60.472 1.00 53.03 298 ALA A C 1
ATOM 2437 O O . ALA A 1 298 ? 44.069 1.539 -60.637 1.00 53.03 298 ALA A O 1
ATOM 2438 N N . THR A 1 299 ? 43.730 3.730 -60.343 1.00 52.44 299 THR A N 1
ATOM 2439 C CA . THR A 1 299 ? 42.271 3.669 -60.484 1.00 52.44 299 THR A CA 1
ATOM 2440 C C . THR A 1 299 ? 41.853 4.195 -61.853 1.00 52.44 299 THR A C 1
ATOM 2442 O O . THR A 1 299 ? 41.446 5.343 -62.016 1.00 52.44 299 THR A O 1
ATOM 2445 N N . ASP A 1 300 ? 41.928 3.329 -62.867 1.00 47.72 300 ASP A N 1
ATOM 2446 C CA . ASP A 1 300 ? 41.217 3.564 -64.122 1.00 47.72 300 ASP A CA 1
ATOM 2447 C C . ASP A 1 300 ? 39.712 3.613 -63.812 1.00 47.72 300 ASP A C 1
ATOM 2449 O O . ASP A 1 300 ? 39.052 2.589 -63.626 1.00 47.72 300 ASP A O 1
ATOM 2453 N N . LEU A 1 301 ? 39.171 4.831 -63.713 1.00 48.88 301 LEU A N 1
ATOM 2454 C CA . LEU A 1 301 ? 37.767 5.125 -63.401 1.00 48.88 301 LEU A CA 1
ATOM 2455 C C . LEU A 1 301 ? 36.775 4.490 -64.401 1.00 48.88 301 LEU A C 1
ATOM 2457 O O . LEU A 1 301 ? 35.569 4.523 -64.166 1.00 48.88 301 LEU A O 1
ATOM 2461 N N . LYS A 1 302 ? 37.257 3.887 -65.498 1.00 44.50 302 LYS A N 1
ATOM 2462 C CA . LYS A 1 302 ? 36.459 3.098 -66.451 1.00 44.50 302 LYS A CA 1
ATOM 2463 C C . LYS A 1 302 ? 36.289 1.623 -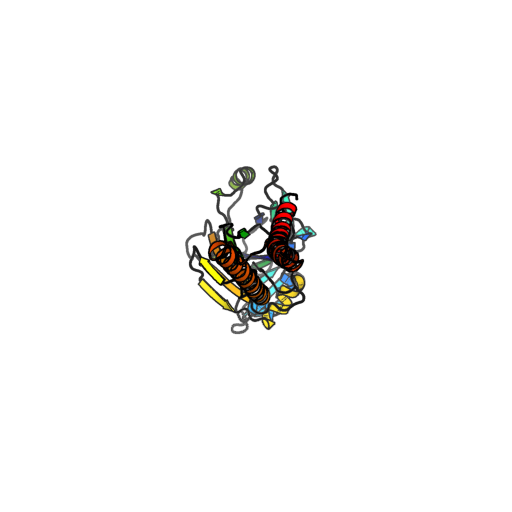66.069 1.00 44.50 302 LYS A C 1
ATOM 2465 O O . LYS A 1 302 ? 35.371 0.991 -66.580 1.00 44.50 302 LYS A O 1
ATOM 2470 N N . ASN A 1 303 ? 37.106 1.101 -65.151 1.00 45.09 303 ASN A N 1
ATOM 2471 C CA . ASN A 1 303 ? 37.006 -0.251 -64.586 1.00 45.09 303 ASN A CA 1
ATOM 2472 C C . ASN A 1 303 ? 36.566 -0.239 -63.113 1.00 45.09 303 ASN A C 1
ATOM 2474 O O . ASN A 1 303 ? 36.797 -1.199 -62.377 1.00 45.09 303 ASN A O 1
ATOM 2478 N N . VAL A 1 304 ? 35.877 0.822 -62.680 1.00 48.88 304 VAL A N 1
ATOM 2479 C CA . VAL A 1 304 ? 35.059 0.796 -61.461 1.00 48.88 304 VAL A CA 1
ATOM 2480 C C . VAL A 1 304 ? 33.857 -0.101 -61.759 1.00 48.88 304 VAL A C 1
ATOM 2482 O O . VAL A 1 304 ? 32.777 0.352 -62.131 1.00 48.88 304 VAL A O 1
ATOM 2485 N N . GLY A 1 305 ? 34.101 -1.409 -61.719 1.00 51.09 305 GLY A N 1
ATOM 2486 C CA . GLY A 1 305 ? 33.108 -2.435 -61.976 1.00 51.09 305 GLY A CA 1
ATOM 2487 C C . GLY A 1 305 ? 31.961 -2.404 -60.956 1.00 51.09 305 GLY A C 1
ATOM 2488 O O . GLY A 1 305 ? 32.026 -1.678 -59.957 1.00 51.09 305 GLY A O 1
ATOM 2489 N N . PRO A 1 306 ? 30.914 -3.218 -61.182 1.00 49.44 306 PRO A N 1
ATOM 2490 C CA . PRO A 1 306 ? 29.720 -3.306 -60.333 1.00 49.44 306 PRO A CA 1
ATOM 2491 C C . PRO A 1 306 ? 30.012 -3.441 -58.823 1.00 49.44 306 PRO A C 1
ATOM 2493 O O . PRO A 1 306 ? 29.197 -3.006 -58.008 1.00 49.44 306 PRO A O 1
ATOM 2496 N N . ASP A 1 307 ? 31.196 -3.917 -58.434 1.00 52.56 307 ASP A N 1
ATOM 2497 C CA . ASP A 1 307 ? 31.660 -4.064 -57.048 1.00 52.56 307 ASP A CA 1
ATOM 2498 C C . ASP A 1 307 ? 31.642 -2.780 -56.201 1.00 52.56 307 ASP A C 1
ATOM 2500 O O . ASP A 1 307 ? 31.321 -2.836 -55.013 1.00 52.56 307 ASP A O 1
ATOM 2504 N N . TRP A 1 308 ? 31.893 -1.602 -56.777 1.00 55.34 308 TRP A N 1
ATOM 2505 C CA . TRP A 1 308 ? 31.819 -0.343 -56.018 1.00 55.34 308 TRP A CA 1
ATOM 2506 C C . TRP A 1 308 ? 30.388 0.096 -55.741 1.00 55.34 308 TRP A C 1
ATOM 2508 O O . TRP A 1 308 ? 30.081 0.588 -54.655 1.00 55.34 308 TRP A O 1
ATOM 2518 N N . SER A 1 309 ? 29.490 -0.130 -56.701 1.00 53.12 309 SER A N 1
ATOM 2519 C CA . SER A 1 309 ? 28.063 0.095 -56.486 1.00 53.12 309 SER A CA 1
ATOM 2520 C C . SER A 1 309 ? 27.521 -0.853 -55.418 1.00 53.12 309 SER A C 1
ATOM 2522 O O . SER A 1 309 ? 26.685 -0.440 -54.623 1.00 53.12 309 SER A O 1
ATOM 2524 N N . HIS A 1 310 ? 28.060 -2.075 -55.323 1.00 56.47 310 HIS A N 1
ATOM 2525 C CA . HIS A 1 310 ? 27.717 -3.039 -54.283 1.00 56.47 310 HIS A CA 1
ATOM 2526 C C . HIS A 1 310 ? 28.305 -2.681 -52.918 1.00 56.47 310 HIS A C 1
ATOM 2528 O O . HIS A 1 310 ? 27.592 -2.819 -51.935 1.00 56.47 310 HIS A O 1
ATOM 2534 N N . LEU A 1 311 ? 29.535 -2.169 -52.827 1.00 54.56 311 LEU A N 1
ATOM 2535 C CA . LEU A 1 311 ? 30.125 -1.703 -51.563 1.00 54.56 311 LEU A CA 1
ATOM 2536 C C . LEU A 1 311 ? 29.459 -0.427 -51.045 1.00 54.56 311 LEU A C 1
ATOM 2538 O O . LEU A 1 311 ? 29.158 -0.336 -49.858 1.00 54.56 311 LEU A O 1
ATOM 2542 N N . ILE A 1 312 ? 29.157 0.531 -51.924 1.00 58.94 312 ILE A N 1
ATOM 2543 C CA . ILE A 1 312 ? 28.394 1.733 -51.569 1.00 58.94 312 ILE A CA 1
ATOM 2544 C C . ILE A 1 312 ? 26.955 1.350 -51.227 1.00 58.94 312 ILE A C 1
ATOM 2546 O O . ILE A 1 312 ? 26.437 1.823 -50.224 1.00 58.94 312 ILE A O 1
ATOM 2550 N N . ALA A 1 313 ? 26.312 0.460 -51.989 1.00 56.69 313 ALA A N 1
ATOM 2551 C CA . ALA A 1 313 ? 24.985 -0.042 -51.649 1.00 56.69 313 ALA A CA 1
ATOM 2552 C C . ALA A 1 313 ? 25.000 -0.840 -50.345 1.00 56.69 313 ALA A C 1
ATOM 2554 O O . ALA A 1 313 ? 24.071 -0.700 -49.570 1.00 56.69 313 ALA A O 1
ATOM 2555 N N . LEU A 1 314 ? 26.039 -1.623 -50.047 1.00 60.16 314 LEU A N 1
ATOM 2556 C CA . LEU A 1 314 ? 26.182 -2.353 -48.788 1.00 60.16 314 LEU A CA 1
ATOM 2557 C C . LEU A 1 314 ? 26.421 -1.385 -47.629 1.00 60.16 314 LEU A C 1
ATOM 2559 O O . LEU A 1 314 ? 25.789 -1.534 -46.594 1.00 60.16 314 LEU A O 1
ATOM 2563 N N . PHE A 1 315 ? 27.251 -0.356 -47.803 1.00 61.09 315 PHE A N 1
ATOM 2564 C CA . PHE A 1 315 ? 27.440 0.699 -46.810 1.00 61.09 315 PHE A CA 1
ATOM 2565 C C . PHE A 1 315 ? 26.142 1.482 -46.590 1.00 61.09 315 PHE A C 1
ATOM 2567 O O . PHE A 1 315 ? 25.721 1.646 -45.455 1.00 61.09 315 PHE A O 1
ATOM 2574 N N . VAL A 1 316 ? 25.436 1.885 -47.647 1.00 64.38 316 VAL A N 1
ATOM 2575 C CA . VAL A 1 316 ? 24.140 2.580 -47.569 1.00 64.38 316 VAL A CA 1
ATOM 2576 C C . VAL A 1 316 ? 23.038 1.667 -47.026 1.00 64.38 316 VAL A C 1
ATOM 2578 O O . VAL A 1 316 ? 22.175 2.148 -46.305 1.00 64.38 316 VAL A O 1
ATOM 2581 N N . CYS A 1 317 ? 23.062 0.363 -47.296 1.00 63.12 317 CYS A N 1
ATOM 2582 C CA . CYS A 1 317 ? 22.104 -0.607 -46.767 1.00 63.12 317 CYS A CA 1
ATOM 2583 C C . CYS A 1 317 ? 22.406 -0.974 -45.319 1.00 63.12 317 CYS A C 1
ATOM 2585 O O . CYS A 1 317 ? 21.470 -1.082 -44.547 1.00 63.12 317 CYS A O 1
ATOM 2587 N N . ILE A 1 318 ? 23.668 -1.139 -44.915 1.00 61.34 318 ILE A N 1
ATOM 2588 C CA . ILE A 1 318 ? 24.050 -1.406 -43.522 1.00 61.34 318 ILE A CA 1
ATOM 2589 C C . ILE A 1 318 ? 23.861 -0.136 -42.712 1.00 61.34 318 ILE A C 1
ATOM 2591 O O . ILE A 1 318 ? 23.151 -0.169 -41.718 1.00 61.34 318 ILE A O 1
ATOM 2595 N N . PHE A 1 319 ? 24.398 1.002 -43.144 1.00 61.88 319 PHE A N 1
ATOM 2596 C CA . PHE A 1 319 ? 24.199 2.284 -42.475 1.00 61.88 319 PHE A CA 1
ATOM 2597 C C . PHE A 1 319 ? 22.726 2.691 -42.506 1.00 61.88 319 PHE A C 1
ATOM 2599 O O . PHE A 1 319 ? 22.193 3.121 -41.496 1.00 61.88 319 PHE A O 1
ATOM 2606 N N . GLY A 1 320 ? 22.026 2.464 -43.616 1.00 62.25 320 GLY A N 1
ATOM 2607 C CA . GLY A 1 320 ? 20.588 2.680 -43.757 1.00 62.25 320 GLY A CA 1
ATOM 2608 C C . GLY A 1 320 ? 19.754 1.733 -42.904 1.00 62.25 320 GLY A C 1
ATOM 2609 O O . GLY A 1 320 ? 18.814 2.194 -42.280 1.00 62.25 320 GLY A O 1
ATOM 2610 N N . ALA A 1 321 ? 20.099 0.451 -42.790 1.00 58.31 321 ALA A N 1
ATOM 2611 C CA . ALA A 1 321 ? 19.445 -0.502 -41.891 1.00 58.31 321 ALA A CA 1
ATOM 2612 C C . ALA A 1 321 ? 19.769 -0.199 -40.431 1.00 58.31 321 ALA A C 1
ATOM 2614 O O . ALA A 1 321 ? 18.897 -0.346 -39.590 1.00 58.31 321 ALA A O 1
ATOM 2615 N N . THR A 1 322 ? 20.969 0.294 -40.132 1.00 56.41 322 THR A N 1
ATOM 2616 C CA . THR A 1 322 ? 21.355 0.779 -38.803 1.00 56.41 322 THR A CA 1
ATOM 2617 C C . THR A 1 322 ? 20.533 2.021 -38.482 1.00 56.41 322 THR A C 1
ATOM 2619 O O . THR A 1 322 ? 19.849 2.052 -37.472 1.00 56.41 322 THR A O 1
ATOM 2622 N N . VAL A 1 323 ? 20.453 2.993 -39.392 1.00 59.56 323 VAL A N 1
ATOM 2623 C CA . VAL A 1 323 ? 19.613 4.191 -39.274 1.00 59.56 323 VAL A CA 1
ATOM 2624 C C . VAL A 1 323 ? 18.131 3.835 -39.213 1.00 59.56 323 VAL A C 1
ATOM 2626 O O . VAL A 1 323 ? 17.431 4.443 -38.424 1.00 59.56 323 VAL A O 1
ATOM 2629 N N . ILE A 1 324 ? 17.621 2.864 -39.972 1.00 58.38 324 ILE A N 1
ATOM 2630 C CA . ILE A 1 324 ? 16.217 2.417 -39.946 1.00 58.38 324 ILE A CA 1
ATOM 2631 C C . ILE A 1 324 ? 15.930 1.619 -38.678 1.00 58.38 324 ILE A C 1
ATOM 2633 O O . ILE A 1 324 ? 14.872 1.811 -38.096 1.00 58.38 324 ILE A O 1
ATOM 2637 N N . PHE A 1 325 ? 16.846 0.775 -38.209 1.00 59.78 325 PHE A N 1
ATOM 2638 C CA . PHE A 1 325 ? 16.750 0.082 -36.928 1.00 59.78 325 PHE A CA 1
ATOM 2639 C C . PHE A 1 325 ? 16.749 1.096 -35.788 1.00 59.78 325 PHE A C 1
ATOM 2641 O O . PHE A 1 325 ? 15.836 1.072 -34.974 1.00 59.78 325 PHE A O 1
ATOM 2648 N N . PHE A 1 326 ? 17.662 2.069 -35.795 1.00 52.53 326 PHE A N 1
ATOM 2649 C CA . PHE A 1 326 ? 17.668 3.187 -34.855 1.00 52.53 326 PHE A CA 1
ATOM 2650 C C . PHE A 1 326 ? 16.425 4.060 -35.005 1.00 52.53 326 PHE A C 1
ATOM 2652 O O . PHE A 1 326 ? 15.877 4.471 -33.998 1.00 52.53 326 PHE A O 1
ATOM 2659 N N . ARG A 1 327 ? 15.914 4.299 -36.218 1.00 49.16 327 ARG A N 1
ATOM 2660 C CA . ARG A 1 327 ? 14.707 5.101 -36.489 1.00 49.16 327 ARG A CA 1
ATOM 2661 C C . ARG A 1 327 ? 13.423 4.346 -36.151 1.00 49.16 327 ARG A C 1
ATOM 2663 O O . ARG A 1 327 ? 12.434 4.979 -35.815 1.00 49.16 327 ARG A O 1
ATOM 2670 N N . SER A 1 328 ? 13.423 3.018 -36.216 1.00 48.59 328 SER A N 1
ATOM 2671 C CA . SER A 1 328 ? 12.340 2.119 -35.807 1.00 48.59 328 SER A CA 1
ATOM 2672 C C . SER A 1 328 ? 12.366 1.889 -34.300 1.00 48.59 328 SER A C 1
ATOM 2674 O O . SER A 1 328 ? 11.307 1.831 -33.687 1.00 48.59 328 SER A O 1
ATOM 2676 N N . ALA A 1 329 ? 13.549 1.813 -33.691 1.00 52.78 329 ALA A N 1
ATOM 2677 C CA . ALA A 1 329 ? 13.739 1.884 -32.250 1.00 52.78 329 ALA A CA 1
ATOM 2678 C C . ALA A 1 329 ? 13.280 3.257 -31.743 1.00 52.78 329 ALA A C 1
ATOM 2680 O O . ALA A 1 329 ? 12.452 3.304 -30.847 1.00 52.78 329 ALA A O 1
ATOM 2681 N N . LEU A 1 330 ? 13.672 4.351 -32.409 1.00 47.12 330 LEU A N 1
ATOM 2682 C CA . LEU A 1 330 ? 13.197 5.719 -32.170 1.00 47.12 330 LEU A CA 1
ATOM 2683 C C . LEU A 1 330 ? 11.699 5.876 -32.448 1.00 47.12 330 LEU A C 1
ATOM 2685 O O . LEU A 1 330 ? 11.052 6.606 -31.723 1.00 47.12 330 LEU A O 1
ATOM 2689 N N . LYS A 1 331 ? 11.103 5.216 -33.451 1.00 44.59 331 LYS A N 1
ATOM 2690 C CA . LYS A 1 331 ? 9.649 5.270 -33.699 1.00 44.59 331 LYS A CA 1
ATOM 2691 C C . LYS A 1 331 ? 8.867 4.442 -32.688 1.00 44.59 331 LYS A C 1
ATOM 2693 O O . LYS A 1 331 ? 7.835 4.917 -32.244 1.00 44.59 331 LYS A O 1
ATOM 2698 N N . LYS A 1 332 ? 9.339 3.256 -32.286 1.00 48.03 332 LYS A N 1
ATOM 2699 C CA . LYS A 1 332 ? 8.770 2.509 -31.146 1.00 48.03 332 LYS A CA 1
ATOM 2700 C C . LYS A 1 332 ? 8.925 3.296 -29.838 1.00 48.03 332 LYS A C 1
ATOM 2702 O O . LYS A 1 332 ? 8.039 3.242 -28.999 1.00 48.03 332 LYS A O 1
ATOM 2707 N N . PHE A 1 333 ? 10.000 4.069 -29.711 1.00 44.00 333 PHE A N 1
ATOM 2708 C CA . PHE A 1 333 ? 10.266 4.997 -28.613 1.00 44.00 333 PHE A CA 1
ATOM 2709 C C . PHE A 1 333 ? 9.352 6.239 -28.660 1.00 44.00 333 PHE A C 1
ATOM 2711 O O . PHE A 1 333 ? 8.793 6.591 -27.635 1.00 44.00 333 PHE A O 1
ATOM 2718 N N . TYR A 1 334 ? 9.102 6.833 -29.837 1.00 37.41 334 TYR A N 1
ATOM 2719 C CA . TYR A 1 334 ? 8.287 8.049 -30.024 1.00 37.41 334 TYR A CA 1
ATOM 2720 C C . TYR A 1 334 ? 6.771 7.772 -30.083 1.00 37.41 334 TYR A C 1
ATOM 2722 O O . TYR A 1 334 ? 5.965 8.570 -29.628 1.00 37.41 334 TYR A O 1
ATOM 2730 N N . TRP A 1 335 ? 6.343 6.628 -30.624 1.00 40.12 335 TRP A N 1
ATOM 2731 C CA . TRP A 1 335 ? 4.937 6.194 -30.569 1.00 40.12 335 TRP A CA 1
ATOM 2732 C C . TRP A 1 335 ? 4.590 5.483 -29.256 1.00 40.12 335 TRP A C 1
ATOM 2734 O O . TRP A 1 335 ? 3.419 5.428 -28.891 1.00 40.12 335 TRP A O 1
ATOM 2744 N N . GLY A 1 336 ? 5.588 4.983 -28.520 1.00 42.12 336 GLY A N 1
ATOM 2745 C CA . GLY A 1 336 ? 5.421 4.544 -27.134 1.00 42.12 336 GLY A CA 1
ATOM 2746 C C . GLY A 1 336 ? 5.219 5.704 -26.151 1.00 42.12 336 GLY A C 1
ATOM 2747 O O . GLY A 1 336 ? 4.592 5.503 -25.114 1.00 42.12 336 GLY A O 1
ATOM 2748 N N . THR A 1 337 ? 5.702 6.908 -26.482 1.00 43.09 337 THR A N 1
ATOM 2749 C CA . THR A 1 337 ? 5.498 8.139 -25.700 1.00 43.09 337 THR A CA 1
ATOM 2750 C C . THR A 1 337 ? 4.234 8.904 -26.107 1.00 43.09 337 THR A C 1
ATOM 2752 O O . THR A 1 337 ? 3.468 9.291 -25.234 1.00 43.09 337 THR A O 1
ATOM 2755 N N . VAL A 1 338 ? 3.918 9.043 -27.402 1.00 35.09 338 VAL A N 1
ATOM 2756 C CA . VAL A 1 338 ? 2.752 9.847 -27.845 1.00 35.09 338 VAL A CA 1
ATOM 2757 C C . VAL A 1 338 ? 1.390 9.199 -27.531 1.00 35.09 338 VAL A C 1
ATOM 2759 O O . VAL A 1 338 ? 0.415 9.910 -27.307 1.00 35.09 338 VAL A O 1
ATOM 2762 N N . ASN A 1 339 ? 1.304 7.868 -27.409 1.00 35.41 339 ASN A N 1
ATOM 2763 C CA . ASN A 1 339 ? 0.054 7.197 -27.008 1.00 35.41 339 ASN A CA 1
ATOM 2764 C C . ASN A 1 339 ? -0.224 7.222 -25.488 1.00 35.41 339 ASN A C 1
ATOM 2766 O O . ASN A 1 339 ? -1.164 6.569 -25.039 1.00 35.41 339 ASN A O 1
ATOM 2770 N N . ARG A 1 340 ? 0.579 7.943 -24.691 1.00 42.38 340 ARG A N 1
ATOM 2771 C CA . ARG A 1 340 ? 0.318 8.181 -23.258 1.00 42.38 340 ARG A CA 1
ATOM 2772 C C . ARG A 1 340 ? -0.075 9.618 -22.915 1.00 42.38 340 ARG A C 1
ATOM 2774 O O . ARG A 1 340 ? -0.623 9.817 -21.841 1.00 42.38 340 ARG A O 1
ATOM 2781 N N . ASP A 1 341 ? 0.093 10.565 -23.838 1.00 35.44 341 ASP A N 1
ATOM 2782 C CA . ASP A 1 341 ? -0.312 11.971 -23.647 1.00 35.44 341 ASP A CA 1
ATOM 2783 C C . ASP A 1 341 ? -1.720 12.278 -24.197 1.00 35.44 341 ASP A C 1
ATOM 2785 O O . ASP A 1 341 ? -2.148 13.428 -24.270 1.00 35.44 341 ASP A O 1
ATOM 2789 N N . SER A 1 342 ? -2.471 11.243 -24.579 1.00 33.81 342 SER A N 1
ATOM 2790 C CA . SER A 1 342 ? -3.895 11.346 -24.902 1.00 33.81 342 SER A CA 1
ATOM 2791 C C . SER A 1 342 ? -4.666 10.199 -24.254 1.00 33.81 342 SER A C 1
ATOM 2793 O O . SER A 1 342 ? -5.030 9.255 -24.941 1.00 33.81 342 SER A O 1
ATOM 2795 N N . HIS A 1 343 ? -4.847 10.254 -22.928 1.00 32.12 343 HIS A N 1
ATOM 2796 C CA . HIS A 1 343 ? -6.088 9.893 -22.217 1.00 32.12 343 HIS A CA 1
ATOM 2797 C C . HIS A 1 343 ? -5.989 10.118 -20.710 1.00 32.12 343 HIS A C 1
ATOM 2799 O O . HIS A 1 343 ? -5.024 9.613 -20.097 1.00 32.12 343 HIS A O 1
#

Radius of gyration: 29.37 Å; chains: 1; bounding box: 71×44×92 Å

Organism: NCBI:txid29468

Secondary structure (DSSP, 8-state):
-B-S-TT-SSEEEEEEEEE-S------EEEEESS---TTTEEE-HHHHSSHHHHHHHHTS-EEEEEEETTEEEEEETTT--EEEEEE---HHHHEEEEE-TTSS-EEEEE-HHHHTT--SSS-EEEEEEEEE-GGGTTTTEEEE----SSSSGGGEEEEEEEEEES-GGGS-HHHHHHHTTSPPP-BSEEEEEEEEETTSEEEEESS--SEEEE--HHHHHHHHTTT-SS--TTEEEEEEEEE-SSS-B--EEEEEEEEEE-S-HHHHHHHHHHHHHHHHHHHHHHHHHHHHHH-TTT--TT---HHHHHHHHHHHHHHHHHHHHHHHHHHHHHHHHHTTS--